Protein AF-A0A7S2HGM3-F1 (afdb_monomer)

pLDDT: mean 73.63, std 17.11, range [26.3, 92.81]

Secondary structure (DSSP, 8-state):
--SEEEEEEEE--------------PPPEEEEEEEE-TTSTT----TTS--S-HHHHHHHHHH-EETTEEHHHHHHHHHHHHHHTT---HHHHHHHHHHHHH--SPPPPPP--S-------TTGGGSS-HHHHHHHHHHHTTT---GGG----SS---SHHHHHHHHTS-GGGSEEEEEEEEEETTTEEEEEEEEEETT----HHHHHHHTTS-GGGEEEPPHHHHHHHHS--TT---SS---

Structure (mmCIF, N/CA/C/O backbone):
data_AF-A0A7S2HGM3-F1
#
_entry.id   AF-A0A7S2HGM3-F1
#
loop_
_atom_site.group_PDB
_atom_site.id
_atom_site.type_symbol
_atom_site.label_atom_id
_atom_site.label_alt_id
_atom_site.label_comp_id
_atom_site.label_asym_id
_atom_site.label_entity_id
_atom_site.label_seq_id
_atom_site.pdbx_PDB_ins_code
_atom_site.Cartn_x
_atom_site.Cartn_y
_atom_site.Cartn_z
_atom_site.occupancy
_atom_site.B_iso_or_equiv
_atom_site.auth_seq_id
_atom_site.auth_comp_id
_atom_site.auth_asym_id
_atom_site.auth_atom_id
_atom_site.pdbx_PDB_model_num
ATOM 1 N N . PRO A 1 1 ? -25.469 -6.970 -0.663 1.00 46.38 1 PRO A N 1
ATOM 2 C CA . PRO A 1 1 ? -24.859 -8.245 -1.117 1.00 46.38 1 PRO A CA 1
ATOM 3 C C . PRO A 1 1 ? -23.360 -8.066 -1.404 1.00 46.38 1 PRO A C 1
ATOM 5 O O . PRO A 1 1 ? -22.970 -7.076 -2.018 1.00 46.38 1 PRO A O 1
ATOM 8 N N . THR A 1 2 ? -22.508 -8.966 -0.912 1.00 42.66 2 THR A N 1
ATOM 9 C CA . THR A 1 2 ? -21.062 -8.907 -1.169 1.00 42.66 2 THR A CA 1
ATOM 10 C C . THR A 1 2 ? -20.779 -9.129 -2.659 1.00 42.66 2 THR A C 1
ATOM 12 O O . THR A 1 2 ? -21.276 -10.080 -3.261 1.00 42.66 2 THR A O 1
ATOM 15 N N . ARG A 1 3 ? -19.966 -8.248 -3.260 1.00 60.28 3 ARG A N 1
ATOM 16 C CA . ARG A 1 3 ? -19.524 -8.306 -4.674 1.00 60.28 3 ARG A CA 1
ATOM 17 C C . ARG A 1 3 ? -18.544 -9.463 -4.959 1.00 60.28 3 ARG A C 1
ATOM 19 O O . ARG A 1 3 ? -17.960 -9.567 -6.031 1.00 60.28 3 ARG A O 1
ATOM 26 N N . TYR A 1 4 ? -18.300 -10.301 -3.967 1.00 58.81 4 TYR A N 1
ATOM 27 C CA . TYR A 1 4 ? -17.425 -11.453 -4.046 1.00 58.81 4 TYR A CA 1
ATOM 28 C C . TYR A 1 4 ? -17.819 -12.449 -2.952 1.00 58.81 4 TYR A C 1
ATOM 30 O O . TYR A 1 4 ? -18.345 -12.070 -1.899 1.00 58.81 4 TYR A O 1
ATOM 38 N N . CYS A 1 5 ? -17.569 -13.725 -3.203 1.00 58.66 5 CYS A N 1
ATOM 39 C CA . CYS A 1 5 ? -17.512 -14.769 -2.199 1.00 58.66 5 CYS A CA 1
ATOM 40 C C . CYS A 1 5 ? -16.050 -14.931 -1.772 1.00 58.66 5 CYS A C 1
ATOM 42 O O . CYS A 1 5 ? -15.143 -14.823 -2.594 1.00 58.66 5 CYS A O 1
ATOM 44 N N . ARG A 1 6 ? -15.825 -15.163 -0.477 1.00 69.81 6 ARG A N 1
ATOM 45 C CA . ARG A 1 6 ? -14.505 -15.491 0.066 1.00 69.81 6 ARG A CA 1
ATOM 46 C C . ARG A 1 6 ? -14.532 -16.923 0.583 1.00 69.81 6 ARG A C 1
ATOM 48 O O . ARG A 1 6 ? -15.467 -17.282 1.301 1.00 69.81 6 ARG A O 1
ATOM 55 N N . ARG A 1 7 ? -13.528 -17.723 0.242 1.00 64.81 7 ARG A N 1
ATOM 56 C CA . ARG A 1 7 ? -13.348 -19.083 0.760 1.00 64.81 7 ARG A CA 1
ATOM 57 C C . ARG A 1 7 ? -11.900 -19.276 1.169 1.00 64.81 7 ARG A C 1
ATOM 59 O O . ARG A 1 7 ? -11.007 -18.858 0.446 1.00 64.81 7 ARG A O 1
ATOM 66 N N . VAL A 1 8 ? -11.683 -19.884 2.327 1.00 69.25 8 VAL A N 1
ATOM 67 C CA . VAL A 1 8 ? -10.356 -20.387 2.686 1.00 69.25 8 VAL A CA 1
ATOM 68 C C . VAL A 1 8 ? -10.215 -21.743 2.010 1.00 69.25 8 VAL A C 1
ATOM 70 O O . VAL A 1 8 ? -11.121 -22.568 2.120 1.00 69.25 8 VAL A O 1
ATOM 73 N N . VAL A 1 9 ? -9.138 -21.927 1.259 1.00 75.62 9 VAL A N 1
ATOM 74 C CA . VAL A 1 9 ? -8.818 -23.175 0.568 1.00 75.62 9 VAL A CA 1
ATOM 75 C C . VAL A 1 9 ? -7.402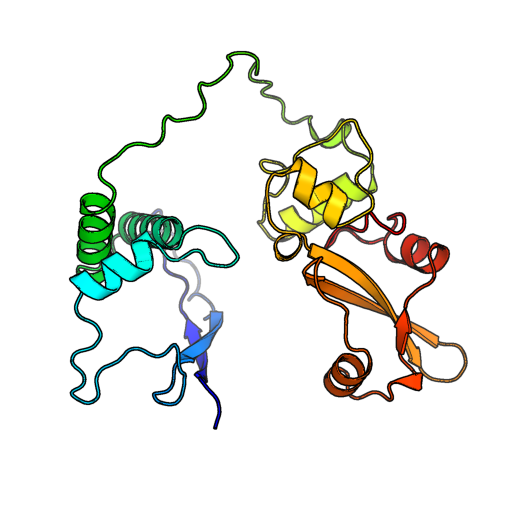 -23.585 0.932 1.00 75.62 9 VAL A C 1
ATOM 77 O O . VAL A 1 9 ? -6.515 -22.736 1.025 1.00 75.62 9 VAL A O 1
ATOM 80 N N . ASP A 1 10 ? -7.203 -24.877 1.143 1.00 77.62 10 ASP A N 1
ATOM 81 C CA . ASP A 1 10 ? -5.873 -25.446 1.296 1.00 77.62 10 ASP A CA 1
ATOM 82 C C . ASP A 1 10 ? -5.263 -25.599 -0.101 1.00 77.62 10 ASP A C 1
ATOM 84 O O . ASP A 1 10 ? -5.869 -26.192 -0.995 1.00 77.62 10 ASP A O 1
ATOM 88 N N . ILE A 1 11 ? -4.094 -24.998 -0.309 1.00 77.62 11 ILE A N 1
ATOM 89 C CA . ILE A 1 11 ? -3.347 -25.064 -1.562 1.00 77.62 11 ILE A CA 1
ATOM 90 C C . ILE A 1 11 ? -2.056 -25.822 -1.299 1.00 77.62 11 ILE A C 1
ATOM 92 O O . ILE A 1 11 ? -1.246 -25.443 -0.451 1.00 77.62 11 ILE A O 1
ATOM 96 N N . GLU A 1 12 ? -1.850 -26.890 -2.052 1.00 72.88 12 GLU A N 1
ATOM 97 C CA . GLU A 1 12 ? -0.589 -27.615 -2.046 1.00 72.88 12 GLU A CA 1
ATOM 98 C C . GLU A 1 12 ? 0.468 -26.810 -2.804 1.00 72.88 12 GLU A C 1
ATOM 100 O O . GLU A 1 12 ? 0.202 -26.209 -3.850 1.00 72.88 12 GLU A O 1
ATOM 105 N N . LYS A 1 13 ? 1.685 -26.766 -2.256 1.00 61.47 13 LYS A N 1
ATOM 106 C CA . LYS A 1 13 ? 2.805 -26.124 -2.937 1.00 61.47 13 LYS A CA 1
ATOM 107 C C . LYS A 1 13 ? 3.047 -26.879 -4.240 1.00 61.47 13 LYS A C 1
ATOM 109 O O . LYS A 1 13 ? 3.272 -28.083 -4.215 1.00 61.47 13 LYS A O 1
ATOM 114 N N . LEU A 1 14 ? 2.998 -26.166 -5.362 1.00 58.34 14 LEU A N 1
ATOM 115 C CA . LEU A 1 14 ? 3.288 -26.762 -6.658 1.00 58.34 14 LEU A CA 1
ATOM 116 C C . LEU A 1 14 ? 4.761 -27.199 -6.654 1.00 58.34 14 LEU A C 1
ATOM 118 O O . LEU A 1 14 ? 5.652 -26.347 -6.592 1.00 58.34 14 LEU A O 1
ATOM 122 N N . GLU A 1 15 ? 5.014 -28.507 -6.644 1.00 60.06 15 GLU A N 1
ATOM 123 C CA . GLU A 1 15 ? 6.371 -29.035 -6.746 1.00 60.06 15 GLU A CA 1
ATOM 124 C C . GLU A 1 15 ? 6.917 -28.671 -8.128 1.00 60.06 15 GLU A C 1
ATOM 126 O O . GLU A 1 15 ? 6.336 -28.993 -9.163 1.00 60.06 15 GLU A O 1
ATOM 131 N N . THR A 1 16 ? 7.999 -27.898 -8.151 1.00 50.12 16 THR A N 1
ATOM 132 C CA . THR A 1 16 ? 8.759 -27.655 -9.372 1.00 50.12 16 THR A CA 1
ATOM 133 C C . THR A 1 16 ? 9.717 -28.824 -9.526 1.00 50.12 16 THR A C 1
ATOM 135 O O . THR A 1 16 ? 10.718 -28.884 -8.810 1.00 50.12 16 THR A O 1
ATOM 138 N N . ASP A 1 17 ? 9.375 -29.770 -10.397 1.00 46.72 17 ASP A N 1
ATOM 139 C CA . ASP A 1 17 ? 10.155 -30.982 -10.648 1.00 46.72 17 ASP A CA 1
ATOM 140 C C . ASP A 1 17 ? 11.636 -30.648 -10.883 1.00 46.72 17 ASP A C 1
ATOM 142 O O . ASP A 1 17 ? 11.995 -29.961 -11.841 1.00 46.72 17 ASP A O 1
ATOM 146 N N . GLY A 1 18 ? 12.509 -31.120 -9.988 1.00 50.06 18 GLY A N 1
ATOM 147 C CA . GLY A 1 18 ? 13.935 -30.824 -10.098 1.00 50.06 18 GLY A CA 1
ATOM 148 C C . GLY A 1 18 ? 14.834 -31.291 -8.958 1.00 50.06 18 GLY A C 1
ATOM 149 O O . GLY A 1 18 ? 15.816 -30.616 -8.680 1.00 50.06 18 GLY A O 1
ATOM 150 N N . SER A 1 19 ? 14.520 -32.383 -8.258 1.00 41.34 19 SER A N 1
ATOM 151 C CA . SER A 1 19 ? 15.501 -33.312 -7.655 1.00 41.34 19 SER A CA 1
ATOM 152 C C . SER A 1 19 ? 14.777 -34.318 -6.765 1.00 41.34 19 SER A C 1
ATOM 154 O O . SER A 1 19 ? 14.141 -33.965 -5.778 1.00 41.34 19 SER A O 1
ATOM 156 N N . GLY A 1 20 ? 14.871 -35.596 -7.137 1.00 47.84 20 GLY A N 1
ATOM 157 C CA . GLY A 1 20 ? 14.375 -36.708 -6.339 1.00 47.84 20 GLY A CA 1
ATOM 158 C C . GLY A 1 20 ? 15.127 -36.792 -5.015 1.00 47.84 20 GLY A C 1
ATOM 159 O O . GLY A 1 20 ? 16.232 -37.322 -4.950 1.00 47.84 20 GLY A O 1
ATOM 160 N N . GLY A 1 21 ? 14.513 -36.268 -3.964 1.00 38.84 21 GLY A N 1
ATOM 161 C CA . GLY A 1 21 ? 14.919 -36.460 -2.583 1.00 38.84 21 GLY A CA 1
ATOM 162 C C . GLY A 1 21 ? 13.659 -36.594 -1.747 1.00 38.84 21 GLY A C 1
ATOM 163 O O . GLY A 1 21 ? 12.824 -35.696 -1.742 1.00 38.84 21 GLY A O 1
ATOM 164 N N . ALA A 1 22 ? 13.493 -37.734 -1.080 1.00 51.34 22 ALA A N 1
ATOM 165 C CA . ALA A 1 22 ? 12.355 -37.991 -0.210 1.00 51.34 22 ALA A CA 1
ATOM 166 C C . ALA A 1 22 ? 12.266 -36.916 0.885 1.00 51.34 22 ALA A C 1
ATOM 168 O O . ALA A 1 22 ? 13.090 -36.898 1.798 1.00 51.34 22 ALA A O 1
ATOM 169 N N . LEU A 1 23 ? 11.271 -36.031 0.814 1.00 43.62 23 LEU A N 1
ATOM 170 C CA . LEU A 1 23 ? 10.983 -35.071 1.872 1.00 43.62 23 LEU A CA 1
ATOM 171 C C . LEU A 1 23 ? 9.472 -34.943 2.080 1.00 43.62 23 LEU A C 1
ATOM 173 O O . LEU A 1 23 ? 8.742 -34.588 1.167 1.00 43.62 23 LEU A O 1
ATOM 177 N N . SER A 1 24 ? 9.056 -35.245 3.316 1.00 48.75 24 SER A N 1
ATOM 178 C CA . SER A 1 24 ? 7.974 -34.604 4.077 1.00 48.75 24 SER A CA 1
ATOM 179 C C . SER A 1 24 ? 6.805 -34.041 3.258 1.00 48.75 24 SER A C 1
ATOM 181 O O . SER A 1 24 ? 6.942 -32.969 2.674 1.00 48.75 24 SER A O 1
ATOM 183 N N . SER A 1 25 ? 5.632 -34.683 3.344 1.00 48.03 25 SER A N 1
ATOM 184 C CA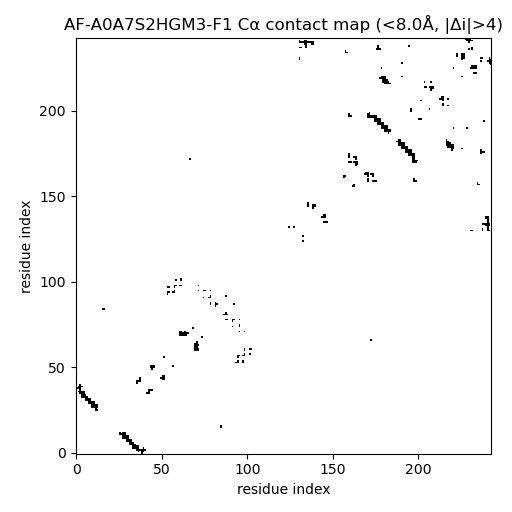 . SER A 1 25 ? 4.349 -34.167 2.833 1.00 48.03 25 SER A CA 1
ATOM 185 C C . SER A 1 25 ? 4.248 -32.642 3.014 1.00 48.03 25 SER A C 1
ATOM 187 O O . SER A 1 25 ? 4.345 -32.181 4.160 1.00 48.03 25 SER A O 1
ATOM 189 N N . PRO A 1 26 ? 4.108 -31.850 1.936 1.00 58.22 26 PRO A N 1
ATOM 190 C CA . PRO A 1 26 ? 4.140 -30.400 2.037 1.00 58.22 26 PRO A CA 1
ATOM 191 C C . PRO A 1 26 ? 2.957 -29.926 2.880 1.00 58.22 26 PRO A C 1
ATOM 193 O O . PRO A 1 26 ? 1.809 -30.268 2.605 1.00 58.22 26 PRO A O 1
ATOM 196 N N . THR A 1 27 ? 3.231 -29.142 3.924 1.00 58.84 27 THR A N 1
ATOM 197 C CA . THR A 1 27 ? 2.178 -28.507 4.720 1.00 58.84 27 THR A CA 1
ATOM 198 C C . THR A 1 27 ? 1.306 -27.660 3.784 1.00 58.84 27 THR A C 1
ATOM 200 O O . THR A 1 27 ? 1.853 -26.764 3.129 1.00 58.84 27 THR A O 1
ATOM 203 N N . PRO A 1 28 ? -0.015 -27.908 3.694 1.00 63.69 28 PRO A N 1
ATOM 204 C CA . PRO A 1 28 ? -0.892 -27.129 2.831 1.00 63.69 28 PRO A CA 1
ATOM 205 C C . PRO A 1 28 ? -0.845 -25.654 3.228 1.00 63.69 28 PRO A C 1
ATOM 207 O O . PRO A 1 28 ? -0.912 -25.307 4.411 1.00 63.69 28 PRO A O 1
ATOM 210 N N . ILE A 1 29 ? -0.719 -24.774 2.241 1.00 73.69 29 ILE A N 1
ATOM 211 C CA . ILE A 1 29 ? -0.774 -23.332 2.452 1.00 73.69 29 ILE A CA 1
ATOM 212 C C . ILE A 1 29 ? -2.240 -22.922 2.391 1.00 73.69 29 ILE A C 1
ATOM 214 O O . ILE A 1 29 ? -2.898 -23.092 1.368 1.00 73.69 29 ILE A O 1
ATOM 218 N N . GLN A 1 30 ? -2.755 -22.333 3.468 1.00 63.38 30 GLN A N 1
ATOM 219 C CA . GLN A 1 30 ? -4.091 -21.748 3.443 1.00 63.38 30 GLN A CA 1
ATOM 220 C C . GLN A 1 30 ? -4.094 -20.465 2.617 1.00 63.38 30 GLN A C 1
ATOM 222 O O . GLN A 1 30 ? -3.415 -19.491 2.946 1.00 63.38 30 GLN A O 1
ATOM 227 N N . ALA A 1 31 ? -4.904 -20.446 1.564 1.00 62.69 31 ALA A N 1
ATOM 228 C CA . ALA A 1 31 ? -5.136 -19.273 0.742 1.00 62.69 31 ALA A CA 1
ATOM 229 C C . ALA A 1 31 ? -6.575 -18.780 0.880 1.00 62.69 31 ALA A C 1
ATOM 231 O O . ALA A 1 31 ? -7.524 -19.552 1.021 1.00 62.69 31 ALA A O 1
ATOM 232 N N . LEU A 1 32 ? -6.744 -17.462 0.801 1.00 55.91 32 LEU A N 1
ATOM 233 C CA . LEU A 1 32 ? -8.056 -16.832 0.752 1.00 55.91 32 LEU A CA 1
ATOM 234 C C . LEU A 1 32 ? -8.448 -16.599 -0.711 1.00 55.91 32 LEU A C 1
ATOM 236 O O . LEU A 1 32 ? -7.973 -15.665 -1.353 1.00 55.91 32 LEU A O 1
ATOM 240 N N . LEU A 1 33 ? -9.325 -17.452 -1.232 1.00 64.25 33 LEU A N 1
ATOM 241 C CA . LEU A 1 33 ? -9.881 -17.348 -2.574 1.00 64.25 33 LEU A CA 1
ATOM 242 C C . LEU A 1 33 ? -11.026 -16.335 -2.594 1.00 64.25 33 LEU A C 1
ATOM 244 O O . LEU A 1 33 ? -12.002 -16.470 -1.851 1.00 64.25 33 LEU A O 1
ATOM 248 N N . TYR A 1 34 ? -10.932 -15.358 -3.492 1.00 59.59 34 TYR A N 1
ATOM 249 C CA . TYR A 1 34 ? -12.017 -14.437 -3.814 1.00 59.59 34 TYR A CA 1
ATOM 250 C C . TYR A 1 34 ? -12.617 -14.830 -5.162 1.00 59.59 34 TYR A C 1
ATOM 252 O O . TYR A 1 34 ? -11.934 -14.764 -6.179 1.00 59.59 34 TYR A O 1
ATOM 260 N N . SER A 1 35 ? -13.895 -15.197 -5.191 1.00 63.94 35 SER A N 1
ATOM 261 C CA . SER A 1 35 ? -14.641 -15.361 -6.441 1.00 63.94 35 SER A CA 1
ATOM 262 C C . SER A 1 35 ? -15.636 -14.220 -6.593 1.00 63.94 35 SER A C 1
ATOM 264 O O . SER A 1 35 ? -16.355 -13.882 -5.655 1.00 63.94 35 SER A O 1
ATOM 266 N N . GLY A 1 36 ? -15.671 -13.573 -7.758 1.00 62.69 36 GLY A N 1
ATOM 267 C CA . GLY A 1 36 ? -16.692 -12.565 -8.032 1.00 62.69 36 GLY A CA 1
ATOM 268 C C . GLY A 1 36 ? -18.095 -13.184 -7.997 1.00 62.69 36 GLY A C 1
ATOM 269 O O . GLY A 1 36 ? -18.270 -14.378 -8.226 1.00 62.69 36 GLY A O 1
ATOM 270 N N . THR A 1 37 ? -19.101 -12.381 -7.668 1.00 67.00 37 THR A N 1
ATOM 271 C CA . THR A 1 37 ? -20.515 -12.783 -7.719 1.00 67.00 37 THR A CA 1
ATOM 272 C C . THR A 1 37 ? -21.202 -12.088 -8.889 1.00 67.00 37 THR A C 1
ATOM 274 O O . THR A 1 37 ? -20.791 -10.992 -9.254 1.00 67.00 37 THR A O 1
ATOM 277 N N . LYS A 1 38 ? -22.299 -12.650 -9.422 1.00 65.06 38 LYS A N 1
ATOM 278 C CA . LYS A 1 38 ? -23.114 -12.012 -10.483 1.00 65.06 38 LYS A CA 1
ATOM 279 C C . LYS A 1 38 ? -23.555 -10.574 -10.169 1.00 65.06 38 LYS A C 1
ATOM 281 O O . LYS A 1 38 ? -23.819 -9.793 -11.068 1.00 65.06 38 LYS A O 1
ATOM 286 N N . SER A 1 39 ? -23.617 -10.206 -8.889 1.00 64.56 39 SER A N 1
ATOM 287 C CA . SER A 1 39 ? -23.956 -8.851 -8.437 1.00 64.56 39 SER A CA 1
ATOM 288 C C . SER A 1 39 ? -22.772 -7.872 -8.419 1.00 64.56 39 SER A C 1
ATOM 290 O O . SER A 1 39 ? -22.931 -6.712 -8.030 1.00 64.56 39 SER A O 1
ATOM 292 N N . ASN A 1 40 ? -21.573 -8.316 -8.798 1.00 59.91 40 ASN A N 1
ATOM 293 C CA . ASN A 1 40 ? -20.409 -7.460 -8.963 1.00 59.91 40 ASN A CA 1
ATOM 294 C C . ASN A 1 40 ? -20.431 -6.827 -10.362 1.00 59.91 40 ASN A C 1
ATOM 296 O O . A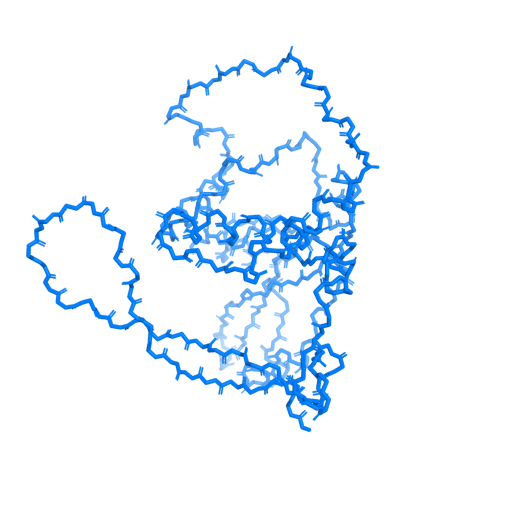SN A 1 40 ? -20.432 -7.564 -11.341 1.00 59.91 40 ASN A O 1
ATOM 300 N N . PRO A 1 41 ? -20.378 -5.488 -10.483 1.00 60.38 41 PRO A N 1
ATOM 301 C CA . PRO A 1 41 ? -20.359 -4.817 -11.787 1.00 60.38 41 PRO A CA 1
ATOM 302 C C . PRO A 1 41 ? -19.135 -5.173 -12.652 1.00 60.38 41 PRO A C 1
ATOM 304 O O . PRO A 1 41 ? -19.145 -4.926 -13.852 1.00 60.38 41 PRO A O 1
ATOM 307 N N . ASN A 1 42 ? -18.098 -5.766 -12.051 1.00 58.69 42 ASN A N 1
ATOM 308 C CA . ASN A 1 42 ? -16.898 -6.250 -12.732 1.00 58.69 42 ASN A CA 1
ATOM 309 C C . ASN A 1 42 ? -16.893 -7.784 -12.910 1.00 58.69 42 ASN A C 1
ATOM 311 O O . ASN A 1 42 ? -15.858 -8.355 -13.242 1.00 58.69 42 ASN A O 1
ATOM 315 N N . PHE A 1 43 ? -17.993 -8.478 -12.593 1.00 63.41 43 PHE A N 1
ATOM 316 C CA . PHE A 1 43 ? -18.138 -9.913 -12.836 1.00 63.41 43 PHE A CA 1
ATOM 317 C C . PHE A 1 43 ? -18.805 -10.119 -14.187 1.00 63.41 43 PHE A C 1
ATOM 319 O O . PHE A 1 43 ? -19.954 -9.732 -14.385 1.00 63.41 43 PHE A O 1
ATOM 326 N N . TRP A 1 44 ? -18.068 -10.722 -15.112 1.00 62.88 44 TRP A N 1
ATOM 327 C CA . TRP A 1 44 ? -18.430 -10.752 -16.526 1.00 62.88 44 TRP A CA 1
ATOM 328 C C . TRP A 1 44 ? -18.712 -12.170 -17.026 1.00 62.88 44 TRP A C 1
ATOM 330 O O . TRP A 1 44 ? -18.221 -12.589 -18.063 1.00 62.88 44 TRP A O 1
ATOM 340 N N . TRP A 1 45 ? -19.493 -12.941 -16.270 1.00 62.22 45 TRP A N 1
ATOM 341 C CA . TRP A 1 45 ? -19.978 -14.243 -16.729 1.00 62.22 45 TRP A CA 1
ATOM 342 C C . TRP A 1 45 ? -21.418 -14.103 -17.227 1.00 62.22 45 TRP A C 1
ATOM 344 O O . TRP A 1 45 ? -22.266 -13.624 -16.470 1.00 62.22 45 TRP A O 1
ATOM 354 N N . GLY A 1 46 ? -21.681 -14.506 -18.475 1.00 57.56 46 GLY A N 1
ATOM 355 C CA . GLY A 1 46 ? -23.022 -14.509 -19.070 1.00 57.56 46 GLY A CA 1
ATOM 356 C C . GLY A 1 46 ? -24.019 -15.342 -18.261 1.00 57.56 46 GLY A C 1
ATOM 357 O O . GLY A 1 46 ? -23.642 -16.278 -17.545 1.00 57.56 46 GLY A O 1
ATOM 358 N N . ASP A 1 47 ? -25.306 -14.995 -18.338 1.00 53.88 47 ASP A N 1
ATOM 359 C CA . ASP A 1 47 ? -26.354 -15.703 -17.594 1.00 53.88 47 ASP A CA 1
ATOM 360 C C . ASP A 1 47 ? -26.567 -17.149 -18.059 1.00 53.88 47 ASP A C 1
ATOM 362 O O . ASP A 1 47 ? -26.987 -17.983 -17.255 1.00 53.88 47 ASP A O 1
ATOM 366 N N . ASP A 1 48 ? -26.191 -17.443 -19.301 1.00 60.66 48 ASP A N 1
ATOM 367 C CA . ASP A 1 48 ? -26.141 -18.763 -19.935 1.00 60.66 48 ASP A CA 1
ATOM 368 C C . ASP A 1 48 ? -24.902 -19.593 -19.548 1.00 60.66 48 ASP A C 1
ATOM 370 O O . ASP A 1 48 ? -24.788 -20.758 -19.923 1.00 60.66 48 ASP A O 1
ATOM 374 N N . GLY A 1 49 ? -23.976 -19.017 -18.778 1.00 54.62 49 GLY A N 1
ATOM 375 C CA . GLY A 1 49 ? -22.757 -19.696 -18.362 1.00 54.62 49 GLY A CA 1
ATOM 376 C C . GLY A 1 49 ? -21.648 -19.712 -19.415 1.00 54.62 49 GLY A C 1
ATOM 377 O O . GLY A 1 49 ? -20.612 -20.314 -19.133 1.00 54.62 49 GLY A O 1
ATOM 378 N N . SER A 1 50 ? -21.800 -19.037 -20.561 1.00 58.81 50 SER A N 1
ATOM 379 C CA . SER A 1 50 ? -20.806 -19.062 -21.647 1.00 58.81 50 SER A CA 1
ATOM 380 C C . SER A 1 50 ? -19.506 -18.314 -21.324 1.00 58.81 50 SER A C 1
ATOM 382 O O . SER A 1 50 ? -18.520 -18.466 -22.039 1.00 58.81 50 SER A O 1
ATOM 384 N N . GLY A 1 51 ? -19.492 -17.507 -20.255 1.00 59.44 51 GLY A N 1
ATOM 385 C CA . GLY A 1 51 ? -18.393 -16.581 -19.970 1.00 59.44 51 GLY A CA 1
ATOM 386 C C . GLY A 1 51 ? -18.320 -15.437 -20.991 1.00 59.44 51 GLY A C 1
ATOM 387 O O . GLY A 1 51 ? -19.179 -15.316 -21.865 1.00 59.44 51 GLY A O 1
ATOM 388 N N . LEU A 1 52 ? -17.316 -14.568 -20.855 1.00 64.69 52 LEU A N 1
ATOM 389 C CA . LEU A 1 52 ? -16.967 -13.605 -21.904 1.00 64.69 52 LEU A CA 1
ATOM 390 C C . LEU A 1 52 ? -16.382 -14.347 -23.106 1.00 64.69 52 LEU A C 1
ATOM 392 O O . LEU A 1 52 ? -15.546 -15.236 -22.937 1.00 64.69 52 LEU A O 1
ATOM 396 N N . ASP A 1 53 ? -16.761 -13.912 -24.304 1.00 76.19 53 ASP A N 1
ATOM 397 C CA . ASP A 1 53 ? -16.049 -14.283 -25.521 1.00 76.19 53 ASP A CA 1
ATOM 398 C C . ASP A 1 53 ? -14.566 -13.885 -25.409 1.00 76.19 53 ASP A C 1
ATOM 400 O O . ASP A 1 53 ? -14.226 -12.805 -24.913 1.00 76.19 53 ASP A O 1
ATOM 404 N N . LEU A 1 54 ? -13.678 -14.774 -25.857 1.00 78.56 54 LEU A N 1
ATOM 405 C CA . LEU A 1 54 ? -12.229 -14.620 -25.736 1.00 78.56 54 LEU A CA 1
ATOM 406 C C . LEU A 1 54 ? -11.717 -13.384 -26.482 1.00 78.56 54 LEU A C 1
ATOM 408 O O . LEU A 1 54 ? -10.773 -12.747 -26.014 1.00 78.56 54 LEU A O 1
ATOM 412 N N . GLU A 1 55 ? -12.347 -13.015 -27.600 1.00 78.44 55 GLU A N 1
ATOM 413 C CA . GLU A 1 55 ? -11.983 -11.808 -28.347 1.00 78.44 55 GLU A CA 1
ATOM 414 C C . GLU A 1 55 ? -12.355 -10.518 -27.609 1.00 78.44 55 GLU A C 1
ATOM 416 O O . GLU A 1 55 ? -11.635 -9.521 -27.676 1.00 78.44 55 GLU A O 1
ATOM 421 N N . GLU A 1 56 ? -13.479 -10.518 -26.893 1.00 74.44 56 GLU A N 1
ATOM 422 C CA . GLU A 1 56 ? -13.882 -9.377 -26.074 1.00 74.44 56 GLU A CA 1
ATOM 423 C C . GLU A 1 56 ? -13.020 -9.280 -24.812 1.00 74.44 56 GLU A C 1
ATOM 425 O O . GLU A 1 56 ? -12.532 -8.203 -24.461 1.00 74.44 56 GLU A O 1
ATOM 430 N N . ALA A 1 57 ? -12.746 -10.419 -24.171 1.00 79.12 57 ALA A N 1
ATOM 431 C CA . ALA A 1 57 ? -11.833 -10.487 -23.039 1.00 79.12 57 ALA A CA 1
ATOM 432 C C . ALA A 1 57 ? -10.429 -9.980 -23.412 1.00 79.12 57 ALA A C 1
ATOM 434 O O . ALA A 1 57 ? -9.828 -9.225 -22.642 1.00 79.12 57 ALA A O 1
ATOM 435 N N . SER A 1 58 ? -9.916 -10.328 -24.597 1.00 82.75 58 SER A N 1
ATOM 436 C CA . SER A 1 58 ? -8.608 -9.849 -25.047 1.00 82.75 58 SER A CA 1
ATOM 437 C C . SER A 1 58 ? -8.598 -8.344 -25.330 1.00 82.75 58 SER A C 1
ATOM 439 O O . SER A 1 58 ? -7.663 -7.675 -24.891 1.00 82.75 58 SER A O 1
ATOM 441 N N . ARG A 1 59 ? -9.651 -7.774 -25.941 1.00 80.88 59 ARG A N 1
ATOM 442 C CA . ARG A 1 59 ? -9.779 -6.311 -26.144 1.00 80.88 59 ARG A CA 1
ATOM 443 C C . ARG A 1 59 ? -9.721 -5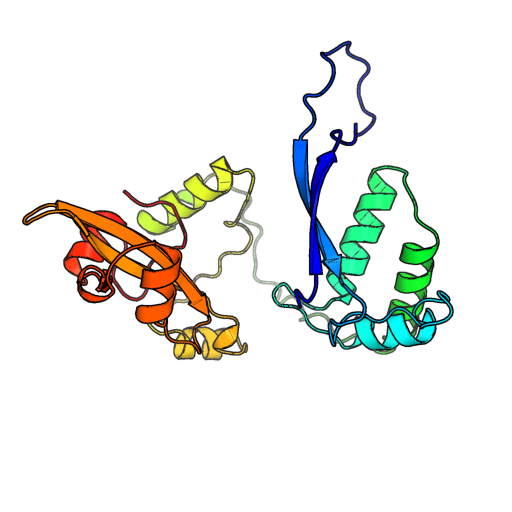.538 -24.829 1.00 80.88 59 ARG A C 1
ATOM 445 O O . ARG A 1 59 ? -9.027 -4.522 -24.712 1.00 80.88 59 ARG A O 1
ATOM 452 N N . ILE A 1 60 ? -10.422 -6.041 -23.816 1.00 77.88 60 ILE A N 1
ATOM 453 C CA . ILE A 1 60 ? -10.429 -5.442 -22.481 1.00 77.88 60 ILE A CA 1
ATOM 454 C C . ILE A 1 60 ? -9.041 -5.558 -21.844 1.00 77.88 60 ILE A C 1
ATOM 456 O O . ILE A 1 60 ? -8.512 -4.569 -21.346 1.00 77.88 60 ILE A O 1
ATOM 460 N N . ILE A 1 61 ? -8.415 -6.737 -21.872 1.00 82.75 61 ILE A N 1
ATOM 461 C CA . ILE A 1 61 ? -7.095 -6.951 -21.257 1.00 82.75 61 ILE A CA 1
ATOM 462 C C . ILE A 1 61 ? -6.005 -6.117 -21.937 1.00 82.75 61 ILE A C 1
ATOM 464 O O . ILE A 1 61 ? -5.141 -5.584 -21.239 1.00 82.75 61 ILE A O 1
ATOM 468 N N . ALA A 1 62 ? -6.062 -5.968 -23.263 1.00 81.31 62 ALA A N 1
ATOM 469 C CA . ALA A 1 62 ? -5.115 -5.174 -24.042 1.00 81.31 62 ALA A CA 1
ATOM 470 C C . ALA A 1 62 ? -5.086 -3.698 -23.614 1.00 81.31 62 ALA A C 1
ATOM 472 O O . ALA A 1 62 ? -4.035 -3.058 -23.649 1.00 81.31 62 ALA A O 1
ATOM 473 N N . THR A 1 63 ? -6.230 -3.163 -23.183 1.00 77.00 63 THR A N 1
ATOM 474 C CA . THR A 1 63 ? -6.403 -1.740 -22.855 1.00 77.00 63 THR A CA 1
ATOM 475 C C . THR A 1 63 ? -6.473 -1.464 -21.350 1.00 77.00 63 THR A C 1
ATOM 477 O O . THR A 1 63 ? -6.206 -0.345 -20.908 1.00 77.00 63 THR A O 1
ATOM 480 N N . ALA A 1 64 ? -6.794 -2.472 -20.536 1.00 74.38 64 ALA A N 1
ATOM 481 C CA . ALA A 1 64 ? -6.940 -2.330 -19.096 1.00 74.38 64 ALA A CA 1
ATOM 482 C C . ALA A 1 64 ? -5.587 -2.224 -18.377 1.00 74.38 64 ALA A C 1
ATOM 484 O O . ALA A 1 64 ? -4.671 -3.032 -18.559 1.00 74.38 64 ALA A O 1
ATOM 485 N N . LYS A 1 65 ? -5.495 -1.251 -17.466 1.00 72.06 65 LYS A N 1
ATOM 486 C CA . LYS A 1 65 ? -4.351 -1.060 -16.574 1.00 72.06 65 LYS A CA 1
ATOM 487 C C . LYS A 1 65 ? -4.794 -1.218 -15.125 1.00 72.06 65 LYS A C 1
ATOM 489 O O . LYS A 1 65 ? -5.580 -0.422 -14.613 1.00 72.06 65 LYS A O 1
ATOM 494 N N . GLY A 1 66 ? -4.295 -2.265 -14.483 1.00 57.25 66 GLY A N 1
ATOM 495 C CA . GLY A 1 66 ? -4.482 -2.520 -13.066 1.00 57.25 66 GLY A CA 1
ATOM 496 C C . GLY A 1 66 ? -3.485 -1.748 -12.190 1.00 57.25 66 GLY A C 1
ATOM 497 O O . GLY A 1 66 ? -2.552 -1.109 -12.685 1.00 57.25 66 GLY A O 1
ATOM 498 N N . PRO A 1 67 ? -3.647 -1.825 -10.859 1.00 43.44 67 PRO A N 1
ATOM 499 C CA . PRO A 1 67 ? -2.800 -1.115 -9.902 1.00 43.44 67 PRO A CA 1
ATOM 500 C C . PRO A 1 67 ? -1.322 -1.536 -9.929 1.00 43.44 67 PRO A C 1
ATOM 502 O O . PRO A 1 67 ? -0.488 -0.741 -9.507 1.00 43.44 67 PRO A O 1
ATOM 505 N N . SER A 1 68 ? -0.969 -2.733 -10.424 1.00 52.88 68 SER A N 1
ATOM 506 C CA . SER A 1 68 ? 0.443 -3.137 -10.591 1.00 52.88 68 SER A CA 1
ATOM 507 C C . SER A 1 68 ? 0.921 -3.209 -12.045 1.00 52.88 68 SER A C 1
ATOM 509 O O . SER A 1 68 ? 1.988 -3.759 -12.290 1.00 52.88 68 SER A O 1
ATOM 511 N N . GLY A 1 69 ? 0.193 -2.603 -12.990 1.00 67.75 69 GLY A N 1
ATOM 512 C CA . GLY A 1 69 ? 0.641 -2.463 -14.378 1.00 67.75 69 GLY A CA 1
ATOM 513 C C . GLY A 1 69 ? -0.432 -2.798 -15.415 1.00 67.75 69 GLY A C 1
ATOM 514 O O . GLY A 1 69 ? -1.590 -3.033 -15.063 1.00 67.75 69 GLY A O 1
ATOM 515 N N . PRO A 1 70 ? -0.073 -2.785 -16.710 1.00 79.94 70 PRO A N 1
ATOM 516 C CA . PRO A 1 70 ? -0.952 -3.247 -17.780 1.00 79.94 70 PRO A CA 1
ATOM 517 C C . PRO A 1 70 ? -1.384 -4.693 -17.529 1.00 79.94 70 PRO A C 1
ATOM 519 O O . PRO A 1 70 ? -0.550 -5.547 -17.227 1.00 79.94 70 PRO A O 1
ATOM 522 N N . ASN A 1 71 ? -2.671 -5.001 -17.693 1.00 80.44 71 ASN A N 1
ATOM 523 C CA . ASN A 1 71 ? -3.173 -6.360 -17.466 1.00 80.44 71 ASN A CA 1
ATOM 524 C C . ASN A 1 71 ? -2.536 -7.385 -18.423 1.00 80.44 71 ASN A C 1
ATOM 526 O O . ASN A 1 71 ? -2.389 -8.552 -18.065 1.00 80.44 71 ASN A O 1
ATOM 530 N N . VAL A 1 72 ? -2.071 -6.934 -19.593 1.00 86.31 72 VAL A N 1
ATOM 531 C CA . VAL A 1 72 ? -1.273 -7.727 -20.541 1.00 86.31 72 VAL A CA 1
ATOM 532 C C . VAL A 1 72 ? -0.013 -8.314 -19.897 1.00 86.31 72 VAL A C 1
ATOM 534 O O . VAL A 1 72 ? 0.350 -9.457 -20.162 1.00 86.31 72 VAL A O 1
ATOM 537 N N . GLU A 1 73 ? 0.658 -7.561 -19.025 1.00 81.94 73 GLU A N 1
ATOM 538 C CA . GLU A 1 73 ? 1.892 -8.016 -18.380 1.00 81.94 73 GLU A CA 1
ATOM 539 C C . GLU A 1 73 ? 1.616 -9.133 -17.369 1.00 81.94 73 GLU A C 1
ATOM 541 O O . GLU A 1 73 ? 2.342 -10.124 -17.318 1.00 81.94 73 GLU A O 1
ATOM 546 N N . TYR A 1 74 ? 0.511 -9.037 -16.628 1.00 80.81 74 TYR A N 1
ATOM 547 C CA . TYR A 1 74 ? 0.052 -10.129 -15.771 1.00 80.81 74 TYR A CA 1
ATOM 548 C C . TYR A 1 74 ? -0.278 -11.383 -16.568 1.00 80.81 74 TYR A C 1
ATOM 550 O O . TYR A 1 74 ? 0.088 -12.477 -16.142 1.00 80.81 74 TYR A O 1
ATOM 558 N N . LEU A 1 75 ? -0.937 -11.230 -17.719 1.00 87.12 75 LEU A N 1
ATOM 559 C CA . LEU A 1 75 ? -1.272 -12.356 -18.583 1.00 87.12 75 LEU A CA 1
ATOM 560 C C . LEU A 1 75 ? -0.003 -13.051 -19.106 1.00 87.12 75 LEU A C 1
ATOM 562 O O . LEU A 1 75 ? 0.089 -14.276 -19.028 1.00 87.12 75 LEU A O 1
ATOM 566 N N . ARG A 1 76 ? 1.020 -12.286 -19.523 1.00 89.69 76 ARG A N 1
ATOM 567 C CA . ARG A 1 76 ? 2.343 -12.834 -19.882 1.00 89.69 76 ARG A CA 1
ATOM 568 C C . ARG A 1 76 ? 3.015 -13.544 -18.714 1.00 89.69 76 ARG A C 1
ATOM 570 O O . ARG A 1 76 ? 3.530 -14.647 -18.886 1.00 89.69 76 ARG A O 1
ATOM 577 N N . ASN A 1 77 ? 3.009 -12.935 -17.530 1.00 85.50 77 ASN A N 1
ATOM 578 C CA . ASN A 1 77 ? 3.643 -13.502 -16.340 1.00 85.50 77 ASN A CA 1
ATOM 579 C C . ASN A 1 77 ? 2.966 -14.805 -15.903 1.00 85.50 77 ASN A C 1
ATOM 581 O O . ASN A 1 77 ? 3.658 -15.770 -15.574 1.00 85.50 77 ASN A O 1
ATOM 585 N N . LEU A 1 78 ? 1.632 -14.855 -15.953 1.00 85.88 78 LEU A N 1
ATOM 586 C CA . LEU A 1 78 ? 0.848 -16.053 -15.677 1.00 85.88 78 LEU A CA 1
ATOM 587 C C . LEU A 1 78 ? 1.138 -17.148 -16.706 1.00 85.88 78 LEU A C 1
ATOM 589 O O . LEU A 1 78 ? 1.484 -18.260 -16.317 1.00 85.88 78 LEU A O 1
ATOM 593 N N . HIS A 1 79 ? 1.076 -16.833 -18.002 1.00 90.00 79 HIS A N 1
ATOM 594 C CA . HIS A 1 79 ? 1.403 -17.785 -19.065 1.00 90.00 79 HIS A CA 1
ATOM 595 C C . HIS A 1 79 ? 2.836 -18.327 -18.926 1.00 90.00 79 HIS A C 1
ATOM 597 O O . HIS A 1 79 ? 3.064 -19.536 -18.978 1.00 90.00 79 HIS A O 1
ATOM 603 N N . GLY A 1 80 ? 3.808 -17.446 -18.671 1.00 86.00 80 GLY A N 1
ATOM 604 C CA . GLY A 1 80 ? 5.203 -17.819 -18.448 1.00 86.00 80 GLY A CA 1
ATOM 605 C C . GLY A 1 80 ? 5.395 -18.693 -17.209 1.00 86.00 80 GLY A C 1
ATOM 606 O O . GLY A 1 80 ? 6.172 -19.646 -17.251 1.00 86.00 80 GLY A O 1
ATOM 607 N N . PHE A 1 81 ? 4.677 -18.410 -16.119 1.00 82.69 81 PHE A N 1
ATOM 608 C CA . PHE A 1 81 ? 4.665 -19.260 -14.929 1.00 82.69 81 PHE A CA 1
ATOM 609 C C . PHE A 1 81 ? 4.101 -20.650 -15.239 1.00 82.69 81 PHE A C 1
ATOM 611 O O . PHE A 1 81 ? 4.791 -21.635 -14.987 1.00 82.69 81 PHE A O 1
ATOM 618 N N . LEU A 1 82 ? 2.913 -20.729 -15.848 1.00 81.94 82 LEU A N 1
ATOM 619 C CA . LEU A 1 82 ? 2.257 -21.987 -16.223 1.00 81.94 82 LEU A CA 1
ATOM 620 C C . LEU A 1 82 ? 3.132 -22.845 -17.145 1.00 81.94 82 LEU A C 1
ATOM 622 O O . LEU A 1 82 ? 3.228 -24.058 -16.960 1.00 81.94 82 LEU A O 1
ATOM 626 N N . LYS A 1 83 ? 3.844 -22.211 -18.084 1.00 84.25 83 LYS A N 1
ATOM 627 C CA . LYS A 1 83 ? 4.824 -22.881 -18.944 1.00 84.25 83 LYS A CA 1
ATOM 628 C C . LYS A 1 83 ? 6.006 -23.444 -18.151 1.00 84.25 83 LYS A C 1
ATOM 630 O O . LYS A 1 83 ? 6.379 -24.591 -18.375 1.00 84.25 83 LYS A O 1
ATOM 635 N N . ARG A 1 84 ? 6.589 -22.672 -17.222 1.00 81.88 84 ARG A N 1
ATOM 636 C CA . ARG A 1 84 ? 7.727 -23.129 -16.393 1.00 81.88 84 ARG A CA 1
ATOM 637 C C . ARG A 1 84 ? 7.380 -24.331 -15.522 1.00 81.88 84 ARG A C 1
ATOM 639 O O . ARG A 1 84 ? 8.242 -25.167 -15.296 1.00 81.88 84 ARG A O 1
ATOM 646 N N . VAL A 1 85 ? 6.138 -24.415 -15.054 1.00 79.69 85 VAL A N 1
ATOM 647 C CA . VAL A 1 85 ? 5.661 -25.527 -14.218 1.00 79.69 85 VAL A CA 1
ATOM 648 C C . VAL A 1 85 ? 4.981 -26.642 -15.022 1.00 79.69 85 VAL A C 1
ATOM 650 O O . VAL A 1 85 ? 4.343 -27.512 -14.440 1.00 79.69 85 VAL A O 1
ATOM 653 N N . ASN A 1 86 ? 5.081 -26.610 -16.356 1.00 81.69 86 ASN A N 1
ATOM 654 C CA . ASN A 1 86 ? 4.490 -27.591 -17.270 1.00 81.69 86 ASN A CA 1
ATOM 655 C C . ASN A 1 86 ? 2.971 -27.818 -17.071 1.00 81.69 86 ASN A C 1
ATOM 657 O O . ASN A 1 86 ? 2.455 -28.927 -17.212 1.00 81.69 86 ASN A O 1
ATOM 661 N N . ARG A 1 87 ? 2.236 -26.752 -16.736 1.00 80.31 87 ARG A N 1
ATOM 662 C CA . ARG A 1 87 ? 0.770 -26.733 -16.576 1.00 80.31 87 ARG A CA 1
ATOM 663 C C . ARG A 1 87 ? 0.149 -25.732 -17.543 1.00 80.31 87 ARG A C 1
ATOM 665 O O . ARG A 1 87 ? -0.530 -24.799 -17.126 1.00 80.31 87 ARG A O 1
ATOM 672 N N . LEU A 1 88 ? 0.443 -25.889 -18.833 1.00 78.75 88 LEU A N 1
ATOM 673 C CA . LEU A 1 88 ? -0.119 -25.026 -19.871 1.00 78.75 88 LEU A CA 1
ATOM 674 C C . LEU A 1 88 ? -1.650 -25.057 -19.824 1.00 78.75 88 LEU A C 1
ATOM 676 O O . LEU A 1 88 ? -2.257 -26.119 -19.690 1.00 78.75 88 LEU A O 1
ATOM 680 N N . ASP A 1 89 ? -2.250 -23.880 -19.953 1.00 83.75 89 ASP A N 1
ATOM 681 C CA . ASP A 1 89 ? -3.693 -23.694 -19.982 1.00 83.75 89 ASP A CA 1
ATOM 682 C C . ASP A 1 89 ? -4.074 -23.091 -21.335 1.00 83.75 89 ASP A C 1
ATOM 684 O O . ASP A 1 89 ? -3.648 -21.986 -21.681 1.00 83.75 89 ASP A O 1
ATOM 688 N N . ASN A 1 90 ? -4.867 -23.833 -22.113 1.00 81.81 90 ASN A N 1
ATOM 689 C CA . ASN A 1 90 ? -5.238 -23.430 -23.469 1.00 81.81 90 ASN A CA 1
ATOM 690 C C . ASN A 1 90 ? -5.987 -22.092 -23.492 1.00 81.81 90 ASN A C 1
ATOM 692 O O . ASN A 1 90 ? -5.852 -21.339 -24.455 1.00 81.81 90 ASN A O 1
ATOM 696 N N . HIS A 1 91 ? -6.765 -21.780 -22.453 1.00 82.06 91 HIS A N 1
ATOM 697 C CA . HIS A 1 91 ? -7.522 -20.537 -22.377 1.00 82.06 91 HIS A CA 1
ATOM 698 C C . HIS A 1 91 ? -6.578 -19.348 -22.165 1.00 82.06 91 HIS A C 1
ATOM 700 O O . HIS A 1 91 ? -6.650 -18.376 -22.912 1.00 82.06 91 HIS A O 1
ATOM 706 N N . VAL A 1 92 ? -5.633 -19.453 -21.226 1.00 85.44 92 VAL A N 1
ATOM 707 C CA . VAL A 1 92 ? -4.603 -18.428 -20.979 1.00 85.44 92 VAL A CA 1
ATOM 708 C C . VAL A 1 92 ? -3.710 -18.223 -22.205 1.00 85.44 92 VAL A C 1
ATOM 710 O O . VAL A 1 92 ? -3.438 -17.079 -22.566 1.00 85.44 92 VAL A O 1
ATOM 713 N N . THR A 1 93 ? -3.281 -19.303 -22.866 1.00 87.69 93 THR A N 1
ATOM 714 C CA . THR A 1 93 ? -2.472 -19.223 -24.094 1.00 87.69 93 THR A CA 1
ATOM 715 C C . THR A 1 93 ? -3.241 -18.545 -25.228 1.00 87.69 93 THR A C 1
ATOM 717 O O . THR A 1 93 ? -2.747 -17.578 -25.801 1.00 87.69 93 THR A O 1
ATOM 720 N N . THR A 1 94 ? -4.479 -18.971 -25.501 1.00 86.88 94 THR A N 1
ATOM 721 C CA . THR A 1 94 ? -5.313 -18.369 -26.560 1.00 86.88 94 THR A CA 1
ATOM 722 C C . THR A 1 94 ? -5.573 -16.888 -26.291 1.00 86.88 94 THR A C 1
ATOM 724 O O . THR A 1 94 ? -5.502 -16.061 -27.198 1.00 86.88 94 THR A O 1
ATOM 727 N N . LEU A 1 95 ? -5.846 -16.532 -25.035 1.00 87.75 95 LEU A N 1
ATOM 728 C CA . LEU A 1 95 ? -6.096 -15.153 -24.634 1.00 87.75 95 LEU A CA 1
ATOM 729 C C . LEU A 1 95 ? -4.848 -14.278 -24.809 1.00 87.75 95 LEU A C 1
ATOM 731 O O . LEU A 1 95 ? -4.966 -13.146 -25.273 1.00 87.75 95 LEU A O 1
ATOM 735 N N . LEU A 1 96 ? -3.658 -14.797 -24.485 1.00 89.56 96 LEU A N 1
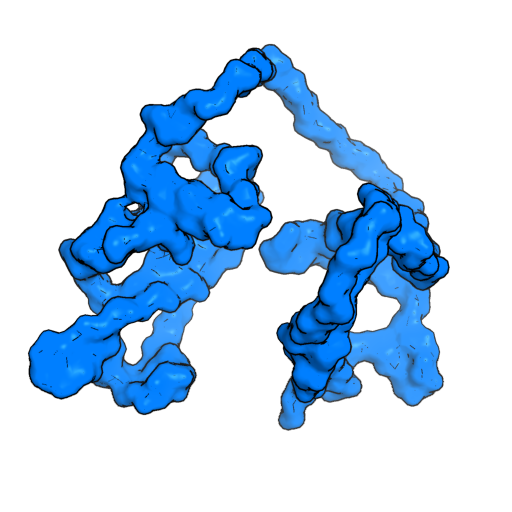ATOM 736 C CA . LEU A 1 96 ? -2.400 -14.082 -24.695 1.00 89.56 96 LEU A CA 1
ATOM 737 C C . LEU A 1 96 ? -2.133 -13.850 -26.186 1.00 89.56 96 LEU A C 1
ATOM 739 O O . LEU A 1 96 ? -1.870 -12.714 -26.574 1.00 89.56 96 LEU A O 1
ATOM 743 N N . ASP A 1 97 ? -2.287 -14.881 -27.017 1.00 89.75 97 ASP A N 1
ATOM 744 C CA . ASP A 1 97 ? -2.116 -14.769 -28.470 1.00 89.75 97 ASP A CA 1
ATOM 745 C C . ASP A 1 97 ? -3.058 -13.715 -29.070 1.00 89.75 97 ASP A C 1
ATOM 747 O O . ASP A 1 97 ? -2.665 -12.938 -29.941 1.00 89.75 97 ASP A O 1
ATOM 751 N N . LEU A 1 98 ? -4.313 -13.671 -28.609 1.00 88.62 98 LEU A N 1
ATOM 752 C CA . LEU A 1 98 ? -5.294 -12.684 -29.058 1.00 88.62 98 LEU A CA 1
ATOM 753 C C . LEU A 1 98 ? -4.920 -11.261 -28.630 1.00 88.62 98 LEU A C 1
ATOM 755 O O . LEU A 1 98 ? -5.062 -10.337 -29.428 1.00 88.62 98 LEU A O 1
ATOM 759 N N . VAL A 1 99 ? -4.432 -11.072 -27.402 1.00 87.62 99 VAL A N 1
ATOM 760 C CA . VAL A 1 99 ? -3.970 -9.763 -26.914 1.00 87.62 99 VAL A CA 1
ATOM 761 C C . VAL A 1 99 ? -2.749 -9.286 -27.707 1.00 87.62 99 VAL A C 1
ATOM 763 O O . VAL A 1 99 ? -2.709 -8.131 -28.129 1.00 87.62 99 VAL A O 1
ATOM 766 N N . GLU A 1 100 ? -1.780 -10.167 -27.967 1.00 85.56 100 GLU A N 1
ATOM 767 C CA . GLU A 1 100 ? -0.557 -9.824 -28.705 1.00 85.56 100 GLU A CA 1
ATOM 768 C C . GLU A 1 100 ? -0.835 -9.499 -30.180 1.00 85.56 100 GLU A C 1
ATOM 770 O O . GLU A 1 100 ? -0.257 -8.553 -30.719 1.00 85.56 100 GLU A O 1
ATOM 775 N N . LYS A 1 101 ? -1.789 -10.200 -30.809 1.00 82.31 101 LYS A N 1
ATOM 776 C CA . LYS A 1 101 ? -2.268 -9.905 -32.172 1.00 82.31 101 LYS A CA 1
ATOM 777 C C . LYS A 1 101 ? -2.997 -8.563 -32.288 1.00 82.31 101 LYS A C 1
ATOM 779 O O . LYS A 1 101 ? -3.048 -8.008 -33.381 1.00 82.31 101 LYS A O 1
ATOM 784 N N . GLN A 1 102 ? -3.570 -8.046 -31.200 1.00 69.31 102 GLN A N 1
ATOM 785 C CA . GLN A 1 102 ? -4.265 -6.751 -31.182 1.00 69.31 102 GLN A CA 1
ATOM 786 C C . GLN A 1 102 ? -3.308 -5.570 -30.980 1.00 69.31 102 GLN A C 1
ATOM 788 O O . GLN A 1 102 ? -3.573 -4.467 -31.455 1.00 69.31 102 GLN A O 1
ATOM 793 N N . THR A 1 103 ? -2.164 -5.787 -30.330 1.00 57.12 103 THR A N 1
ATOM 794 C CA . THR A 1 103 ? -1.102 -4.784 -30.174 1.00 57.12 103 THR A CA 1
ATOM 795 C C . THR A 1 103 ? -0.209 -4.690 -31.419 1.00 57.12 103 THR A C 1
ATOM 797 O O . THR A 1 103 ? 0.985 -4.970 -31.364 1.00 57.12 103 THR A O 1
ATOM 800 N N . VAL A 1 104 ? -0.763 -4.272 -32.563 1.00 45.12 104 VAL A N 1
ATOM 801 C CA . VAL A 1 104 ? 0.034 -3.942 -33.763 1.00 45.12 104 VAL A CA 1
ATOM 802 C C . VAL A 1 104 ? 0.448 -2.469 -33.730 1.00 45.12 104 VAL A C 1
ATOM 804 O O . VAL A 1 104 ? -0.169 -1.616 -34.357 1.00 45.12 104 VAL A O 1
ATOM 807 N N . ALA A 1 105 ? 1.492 -2.186 -32.955 1.00 38.31 105 ALA A N 1
ATOM 808 C CA . ALA A 1 105 ? 2.554 -1.216 -33.239 1.00 38.31 105 ALA A CA 1
ATOM 809 C C . ALA A 1 105 ? 3.553 -1.299 -32.072 1.00 38.31 105 ALA A C 1
ATOM 811 O O . ALA A 1 105 ? 3.168 -1.015 -30.934 1.00 38.31 105 ALA A O 1
ATOM 812 N N . PRO A 1 106 ? 4.821 -1.682 -32.301 1.00 36.12 106 PRO A N 1
ATOM 813 C CA . PRO A 1 106 ? 5.827 -1.594 -31.258 1.00 36.12 106 PRO A CA 1
ATOM 814 C C . PRO A 1 106 ? 5.981 -0.117 -30.890 1.00 36.12 106 PRO A C 1
ATOM 816 O O . PRO A 1 106 ? 6.380 0.696 -31.725 1.00 36.12 106 PRO A O 1
ATOM 819 N N . LEU A 1 107 ? 5.670 0.241 -29.643 1.00 33.22 107 LEU A N 1
ATOM 820 C CA . LEU A 1 107 ? 6.229 1.458 -29.067 1.00 33.22 107 LEU A CA 1
ATOM 821 C C . LEU A 1 107 ? 7.757 1.294 -29.154 1.00 33.22 107 LEU A C 1
ATOM 823 O O . LEU A 1 107 ? 8.237 0.211 -28.795 1.00 33.22 107 LEU A O 1
ATOM 827 N N . PRO A 1 108 ? 8.527 2.288 -29.633 1.00 31.69 108 PRO A N 1
ATOM 828 C CA . PRO A 1 108 ? 9.973 2.177 -29.591 1.00 31.69 108 PRO A CA 1
ATOM 829 C C . PRO A 1 108 ? 10.356 1.892 -28.143 1.00 31.69 108 PRO A C 1
ATOM 831 O O . PRO A 1 108 ? 9.934 2.614 -27.234 1.00 31.69 108 PRO A O 1
ATOM 834 N N . LEU A 1 109 ? 11.123 0.820 -27.929 1.00 31.88 109 LEU A N 1
ATOM 835 C CA . LEU A 1 109 ? 11.853 0.665 -26.681 1.00 31.88 109 LEU A CA 1
ATOM 836 C C . LEU A 1 109 ? 12.577 1.996 -26.441 1.00 31.88 109 LEU A C 1
ATOM 838 O O . LEU A 1 109 ? 13.118 2.549 -27.408 1.00 31.88 109 LEU A O 1
ATOM 842 N N . PRO A 1 110 ? 12.566 2.546 -25.213 1.00 31.12 110 PRO A N 1
ATOM 843 C CA . PRO A 1 110 ? 13.455 3.645 -24.885 1.00 31.12 110 PRO A CA 1
ATOM 844 C C . PRO A 1 110 ? 14.834 3.229 -25.376 1.00 31.12 110 PRO A C 1
ATOM 846 O O . PRO A 1 110 ? 15.322 2.173 -24.973 1.00 31.12 110 PRO A O 1
ATOM 849 N N . GLN A 1 111 ? 15.395 3.987 -26.321 1.00 34.84 111 GLN A N 1
ATOM 850 C CA . GLN A 1 111 ? 16.760 3.747 -26.746 1.00 34.84 111 GLN A CA 1
ATOM 851 C C . GLN A 1 111 ? 17.587 3.755 -25.473 1.00 34.84 111 GLN A C 1
ATOM 853 O O . GLN A 1 111 ? 17.539 4.719 -24.703 1.00 34.84 111 GLN A O 1
ATOM 858 N N . GLU A 1 112 ? 18.254 2.634 -25.227 1.00 32.59 112 GLU A N 1
ATOM 859 C CA . GLU A 1 112 ? 19.263 2.523 -24.200 1.00 32.59 112 GLU A CA 1
ATOM 860 C C . GLU A 1 112 ? 20.282 3.608 -24.529 1.00 32.59 112 GLU A C 1
ATOM 862 O O . GLU A 1 112 ? 21.123 3.455 -25.415 1.00 32.59 112 GLU A O 1
ATOM 867 N N . ASN A 1 113 ? 20.157 4.762 -23.872 1.00 31.86 113 ASN A N 1
ATOM 868 C CA . ASN A 1 113 ? 21.264 5.683 -23.782 1.00 31.86 113 ASN A CA 1
ATOM 869 C C . ASN A 1 113 ? 22.324 4.902 -23.022 1.00 31.86 113 ASN A C 1
ATOM 871 O O . ASN A 1 113 ? 22.267 4.745 -21.803 1.00 31.86 113 ASN A O 1
ATOM 875 N N . SER A 1 114 ? 23.222 4.335 -23.821 1.00 42.91 114 SER A N 1
ATOM 876 C CA . SER A 1 114 ? 24.419 3.614 -23.451 1.00 42.91 114 SER A CA 1
ATOM 877 C C . SER A 1 114 ? 25.296 4.527 -22.602 1.00 42.91 114 SER A C 1
ATOM 879 O O . SER A 1 114 ? 26.210 5.182 -23.089 1.00 42.91 114 SER A O 1
ATOM 881 N N . ALA A 1 115 ? 24.959 4.590 -21.321 1.00 35.81 115 ALA A N 1
ATOM 882 C CA . ALA A 1 115 ? 25.778 5.083 -20.231 1.00 35.81 115 ALA A CA 1
ATOM 883 C C . ALA A 1 115 ? 25.246 4.490 -18.917 1.00 35.81 115 ALA A C 1
ATOM 885 O O . ALA A 1 115 ? 24.932 5.199 -17.968 1.00 35.81 115 ALA A O 1
ATOM 886 N N . CYS A 1 116 ? 25.119 3.167 -18.860 1.00 26.30 116 CYS A N 1
ATOM 887 C CA . CYS A 1 116 ? 25.130 2.469 -17.586 1.00 26.30 116 CYS A CA 1
ATOM 888 C C . CYS A 1 116 ? 26.181 1.379 -17.719 1.00 26.30 116 CYS A C 1
ATOM 890 O O . CYS A 1 116 ? 25.935 0.313 -18.281 1.00 26.30 116 CYS A O 1
ATOM 892 N N . ALA A 1 117 ? 27.400 1.716 -17.301 1.00 28.42 117 ALA A N 1
ATOM 893 C CA . ALA A 1 117 ? 28.397 0.707 -17.023 1.00 28.42 117 ALA A CA 1
ATOM 894 C C . ALA A 1 117 ? 27.757 -0.285 -16.050 1.00 28.42 117 ALA A C 1
ATOM 896 O O . ALA A 1 117 ? 27.238 0.119 -15.007 1.00 28.42 117 ALA A O 1
ATOM 897 N N . ALA A 1 118 ? 27.762 -1.561 -16.424 1.00 32.84 118 ALA A N 1
ATOM 898 C CA . ALA A 1 118 ? 27.525 -2.632 -15.483 1.00 32.84 118 ALA A CA 1
ATOM 899 C C . ALA A 1 118 ? 28.512 -2.438 -14.328 1.00 32.84 118 ALA A C 1
ATOM 901 O O . ALA A 1 118 ? 29.720 -2.584 -14.500 1.00 32.84 118 ALA A O 1
ATOM 902 N N . VAL A 1 119 ? 27.995 -2.042 -13.173 1.00 34.06 119 VAL A N 1
ATOM 903 C CA . VAL A 1 119 ? 28.665 -2.292 -11.907 1.00 34.06 119 VAL A CA 1
ATOM 904 C C . VAL A 1 119 ? 28.039 -3.563 -11.367 1.00 34.06 119 VAL A C 1
ATOM 906 O O . VAL A 1 119 ? 27.031 -3.545 -10.662 1.00 34.06 119 VAL A O 1
ATOM 909 N N . ASP A 1 120 ? 28.619 -4.683 -11.797 1.00 36.12 120 ASP A N 1
ATOM 910 C CA . ASP A 1 120 ? 28.704 -5.851 -10.934 1.00 36.12 120 ASP A CA 1
ATOM 911 C C . ASP A 1 120 ? 29.340 -5.366 -9.636 1.00 36.12 120 ASP A C 1
ATOM 913 O O . ASP A 1 120 ? 30.481 -4.929 -9.675 1.00 36.12 120 ASP A O 1
ATOM 917 N N . ASP A 1 121 ? 28.613 -5.384 -8.520 1.00 33.47 121 ASP A N 1
ATOM 918 C CA . ASP A 1 121 ? 29.245 -5.545 -7.213 1.00 33.47 121 ASP A CA 1
ATOM 919 C C . ASP A 1 121 ? 28.213 -5.818 -6.120 1.00 33.47 121 ASP A C 1
ATOM 921 O O . ASP A 1 121 ? 27.243 -5.086 -5.900 1.00 33.47 121 ASP A O 1
ATOM 925 N N . ALA A 1 122 ? 28.482 -6.878 -5.366 1.00 35.50 122 ALA A N 1
ATOM 926 C CA . ALA A 1 122 ? 27.774 -7.292 -4.162 1.00 35.50 122 ALA A CA 1
ATOM 927 C C . ALA A 1 122 ? 27.947 -6.307 -2.974 1.00 35.50 122 ALA A C 1
ATOM 929 O O . ALA A 1 122 ? 27.763 -6.699 -1.823 1.00 35.50 122 ALA A O 1
ATOM 930 N N . ASP A 1 123 ? 28.263 -5.033 -3.245 1.00 38.66 123 ASP A N 1
ATOM 931 C CA . ASP A 1 123 ? 28.616 -3.982 -2.276 1.00 38.66 123 ASP A CA 1
ATOM 932 C C . ASP A 1 123 ? 27.654 -2.761 -2.299 1.00 38.66 123 ASP A C 1
ATOM 934 O O . ASP A 1 123 ? 27.758 -1.827 -1.503 1.00 38.66 123 ASP A O 1
ATOM 938 N N . ALA A 1 124 ? 26.631 -2.762 -3.167 1.00 44.16 124 ALA A N 1
ATOM 939 C CA . ALA A 1 124 ? 25.740 -1.608 -3.386 1.00 44.16 124 ALA A CA 1
ATOM 940 C C . ALA A 1 124 ? 24.821 -1.219 -2.200 1.00 44.16 124 ALA A C 1
ATOM 942 O O . ALA A 1 124 ? 24.087 -0.230 -2.272 1.00 44.16 124 ALA A O 1
ATOM 943 N N . THR A 1 125 ? 24.834 -1.954 -1.084 1.00 46.44 125 THR A N 1
ATOM 944 C CA . THR A 1 125 ? 24.120 -1.548 0.142 1.00 46.44 125 THR A CA 1
ATOM 945 C C . THR A 1 125 ? 24.792 -0.392 0.887 1.00 46.44 125 THR A C 1
ATOM 947 O O . THR A 1 125 ? 24.134 0.228 1.714 1.00 46.44 125 THR A O 1
ATOM 950 N N . SER A 1 126 ? 26.051 -0.054 0.585 1.00 49.69 126 SER A N 1
ATOM 951 C CA . SER A 1 126 ? 26.809 1.012 1.264 1.00 49.69 126 SER A CA 1
ATOM 952 C C . SER A 1 126 ? 26.469 2.447 0.810 1.00 49.69 126 SER A C 1
ATOM 954 O O . SER A 1 126 ? 26.898 3.406 1.449 1.00 49.69 126 SER A O 1
ATOM 956 N N . SER A 1 127 ? 25.676 2.618 -0.258 1.00 70.12 127 SER A N 1
ATOM 957 C CA . SER A 1 127 ? 25.372 3.931 -0.866 1.00 70.12 127 SER A CA 1
ATOM 958 C C . SER A 1 127 ? 24.016 4.533 -0.453 1.00 70.12 127 SER A C 1
ATOM 960 O O . SER A 1 127 ? 23.778 5.729 -0.635 1.00 70.12 127 SER A O 1
ATOM 962 N N . PHE A 1 128 ? 23.114 3.742 0.137 1.00 75.88 128 PHE A N 1
ATOM 963 C CA . PHE A 1 128 ? 21.788 4.221 0.534 1.00 75.88 128 PHE A CA 1
ATOM 964 C C . PHE A 1 128 ? 21.767 4.782 1.965 1.00 75.88 128 PHE A C 1
ATOM 966 O O . PHE A 1 128 ? 22.492 4.294 2.830 1.00 75.88 128 PHE A O 1
ATOM 973 N N . PRO A 1 129 ? 20.890 5.759 2.276 1.00 81.44 129 PRO A N 1
ATOM 974 C CA . PRO A 1 129 ? 20.671 6.181 3.655 1.00 81.44 129 PRO A CA 1
ATOM 975 C C . PRO A 1 129 ? 20.247 5.005 4.541 1.00 81.44 129 PRO A C 1
ATOM 977 O O . PRO A 1 129 ? 19.417 4.191 4.141 1.00 81.44 129 PRO A O 1
ATOM 980 N N . GLU A 1 130 ? 20.732 4.974 5.780 1.00 86.81 130 GLU A N 1
ATOM 981 C CA . GLU A 1 130 ? 20.486 3.889 6.743 1.00 86.81 130 GLU A CA 1
ATOM 982 C C . GLU A 1 130 ? 19.010 3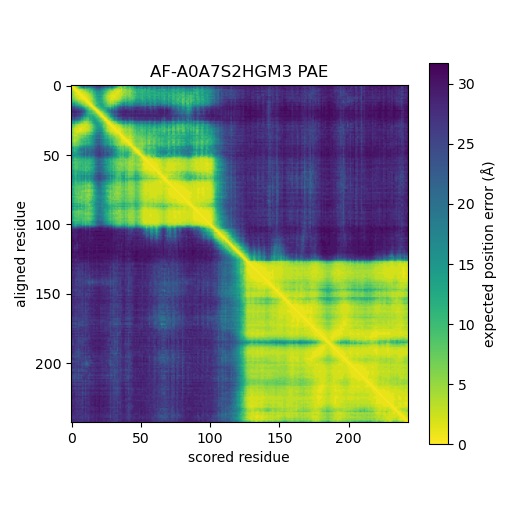.423 6.840 1.00 86.81 130 GLU A C 1
ATOM 984 O O . GLU A 1 130 ? 18.756 2.219 6.800 1.00 86.81 130 GLU A O 1
ATOM 989 N N . PRO A 1 131 ? 17.986 4.306 6.878 1.00 82.62 131 PRO A N 1
ATOM 990 C CA . PRO A 1 131 ? 16.592 3.856 6.862 1.00 82.62 131 PRO A CA 1
ATOM 991 C C . PRO A 1 131 ? 16.232 3.009 5.632 1.00 82.62 131 PRO A C 1
ATOM 993 O O . PRO A 1 131 ? 15.540 1.999 5.762 1.00 82.62 131 PRO A O 1
ATOM 996 N N . VAL A 1 132 ? 16.742 3.378 4.455 1.00 84.06 132 VAL A N 1
ATOM 997 C CA . VAL A 1 132 ? 16.512 2.661 3.194 1.00 84.06 132 VAL A CA 1
ATOM 998 C C . VAL A 1 132 ? 17.168 1.284 3.227 1.00 84.06 132 VAL A C 1
ATOM 1000 O O . VAL A 1 132 ? 16.523 0.310 2.839 1.00 84.06 132 VAL A O 1
ATOM 1003 N N . ILE A 1 133 ? 18.390 1.179 3.759 1.00 88.25 133 ILE A N 1
ATOM 1004 C CA . ILE A 1 133 ? 19.079 -0.107 3.947 1.00 88.25 133 ILE A CA 1
ATOM 1005 C C . ILE A 1 133 ? 18.211 -1.051 4.789 1.00 88.25 133 ILE A C 1
ATOM 1007 O O . ILE A 1 133 ? 17.980 -2.196 4.392 1.00 88.25 133 ILE A O 1
ATOM 1011 N N . ARG A 1 134 ? 17.633 -0.562 5.898 1.00 88.88 134 ARG A N 1
ATOM 1012 C CA . ARG A 1 134 ? 16.709 -1.363 6.722 1.00 88.88 134 ARG A CA 1
ATOM 1013 C C . ARG A 1 134 ? 15.460 -1.809 5.965 1.00 88.88 134 ARG A C 1
ATOM 1015 O O . ARG A 1 134 ? 14.999 -2.928 6.170 1.00 88.88 134 ARG A O 1
ATOM 1022 N N . CYS A 1 135 ? 14.899 -0.964 5.100 1.00 86.06 135 CYS A N 1
ATOM 1023 C CA . CYS A 1 135 ? 13.740 -1.329 4.278 1.00 86.06 135 CYS A CA 1
ATOM 1024 C C . CYS A 1 135 ? 14.092 -2.417 3.258 1.00 86.06 135 CYS A C 1
ATOM 1026 O O . CYS A 1 135 ? 13.368 -3.407 3.155 1.00 86.06 135 CYS A O 1
ATOM 1028 N N . ILE A 1 136 ? 15.239 -2.298 2.582 1.00 85.12 136 ILE A N 1
ATOM 1029 C CA . ILE A 1 136 ? 15.748 -3.332 1.669 1.00 85.12 136 ILE A CA 1
ATOM 1030 C C . ILE A 1 136 ? 15.939 -4.653 2.421 1.00 85.12 136 ILE A C 1
ATOM 1032 O O . ILE A 1 136 ? 15.453 -5.688 1.971 1.00 85.12 136 ILE A O 1
ATOM 1036 N N . ALA A 1 137 ? 16.593 -4.625 3.585 1.00 86.31 137 ALA A N 1
ATOM 1037 C CA . ALA A 1 137 ? 16.806 -5.815 4.404 1.00 86.31 137 ALA A CA 1
ATOM 1038 C C . ALA A 1 137 ? 15.478 -6.451 4.856 1.00 86.31 137 ALA A C 1
ATOM 1040 O O . ALA A 1 137 ? 15.303 -7.664 4.745 1.00 86.31 137 ALA A O 1
ATOM 1041 N N . ALA A 1 138 ? 14.514 -5.640 5.305 1.00 86.12 138 ALA A N 1
ATOM 1042 C CA . ALA A 1 138 ? 13.198 -6.115 5.725 1.00 86.12 138 ALA A CA 1
ATOM 1043 C C . ALA A 1 138 ? 12.387 -6.728 4.570 1.00 86.12 138 ALA A C 1
ATOM 1045 O O . ALA A 1 138 ? 11.681 -7.714 4.784 1.00 86.12 138 ALA A O 1
ATOM 1046 N N . ALA A 1 139 ? 12.487 -6.174 3.359 1.00 84.19 139 ALA A N 1
ATOM 1047 C CA . ALA A 1 139 ? 11.856 -6.735 2.166 1.00 84.19 139 ALA A CA 1
ATOM 1048 C C . ALA A 1 139 ? 12.523 -8.053 1.739 1.00 84.19 139 ALA A C 1
ATOM 1050 O O . ALA A 1 139 ? 11.831 -9.046 1.509 1.00 84.19 139 ALA A O 1
ATOM 1051 N N . ARG A 1 140 ? 13.862 -8.102 1.729 1.00 87.25 140 ARG A N 1
ATOM 1052 C CA . ARG A 1 140 ? 14.628 -9.315 1.402 1.00 87.25 140 ARG A CA 1
ATOM 1053 C C . ARG A 1 140 ? 14.356 -10.455 2.380 1.00 87.25 140 ARG A C 1
ATOM 1055 O O . ARG A 1 140 ? 14.223 -11.592 1.952 1.00 87.25 140 ARG A O 1
ATOM 1062 N N . ALA A 1 141 ? 14.166 -10.159 3.667 1.00 85.38 141 ALA A N 1
ATOM 1063 C CA . ALA A 1 141 ? 13.747 -11.145 4.670 1.00 85.38 141 ALA A CA 1
ATOM 1064 C C . ALA A 1 141 ? 12.343 -11.742 4.417 1.00 85.38 141 ALA A C 1
ATOM 1066 O O . ALA A 1 141 ? 11.914 -12.651 5.131 1.00 85.38 141 ALA A O 1
ATOM 1067 N N . LYS A 1 142 ? 11.600 -11.208 3.442 1.00 84.38 142 LYS A N 1
ATOM 1068 C CA . LYS A 1 142 ? 10.318 -11.721 2.943 1.00 84.38 142 LYS A CA 1
ATOM 1069 C C . LYS A 1 142 ? 10.413 -12.236 1.505 1.00 84.38 142 LYS A C 1
ATOM 1071 O O . LYS A 1 142 ? 9.386 -12.321 0.840 1.00 84.38 142 LYS A O 1
ATOM 1076 N N . ASP A 1 143 ? 11.623 -12.532 1.033 1.00 87.81 143 ASP A N 1
ATOM 1077 C CA . ASP A 1 143 ? 11.917 -12.983 -0.332 1.00 87.81 143 ASP A CA 1
ATOM 1078 C C . ASP A 1 143 ? 11.474 -11.983 -1.419 1.00 87.81 143 ASP A C 1
ATOM 1080 O O . ASP A 1 143 ? 11.201 -12.352 -2.561 1.00 87.81 143 ASP A O 1
ATOM 1084 N N . VAL A 1 144 ? 11.410 -10.690 -1.074 1.00 83.25 144 VAL A N 1
ATOM 1085 C CA . VAL A 1 144 ? 11.119 -9.597 -2.009 1.00 83.25 144 VAL A CA 1
ATOM 1086 C C . VAL A 1 144 ? 12.367 -8.740 -2.183 1.00 83.25 144 VAL A C 1
ATOM 1088 O O . VAL A 1 144 ? 12.761 -8.009 -1.274 1.00 83.25 144 VAL A O 1
ATOM 1091 N N . ASP A 1 145 ? 12.969 -8.767 -3.372 1.00 83.19 145 ASP A N 1
ATOM 1092 C CA . ASP A 1 145 ? 14.019 -7.811 -3.713 1.00 83.19 145 ASP A CA 1
ATOM 1093 C C . ASP A 1 145 ? 13.421 -6.527 -4.301 1.00 83.19 145 ASP A C 1
ATOM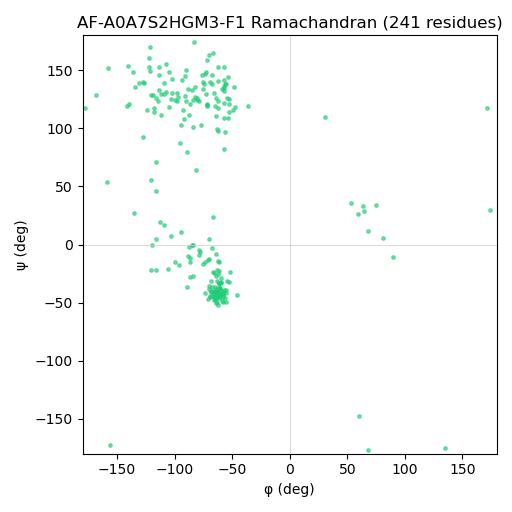 1095 O O . ASP A 1 145 ? 12.877 -6.509 -5.404 1.00 83.19 145 ASP A O 1
ATOM 1099 N N . ILE A 1 146 ? 13.529 -5.437 -3.542 1.00 77.88 146 ILE A N 1
ATOM 1100 C CA . ILE A 1 146 ? 13.135 -4.098 -3.996 1.00 77.88 146 ILE A CA 1
ATOM 1101 C C . ILE A 1 146 ? 14.316 -3.297 -4.542 1.00 77.88 146 ILE A C 1
ATOM 1103 O O . ILE A 1 146 ? 14.091 -2.315 -5.245 1.00 77.88 146 ILE A O 1
ATOM 1107 N N . SER A 1 147 ? 15.556 -3.699 -4.229 1.00 77.31 147 SER A N 1
ATOM 1108 C CA . SER A 1 147 ? 16.756 -2.898 -4.503 1.00 77.31 147 SER A CA 1
ATOM 1109 C C . SER A 1 147 ? 16.986 -2.695 -6.001 1.00 77.31 147 SER A C 1
ATOM 1111 O O . SER A 1 147 ? 17.239 -1.573 -6.432 1.00 77.31 147 SER A O 1
ATOM 1113 N N . SER A 1 148 ? 16.744 -3.734 -6.801 1.00 74.50 148 SER A N 1
ATOM 1114 C CA . SER A 1 148 ? 16.801 -3.706 -8.270 1.00 74.50 148 SER A CA 1
ATOM 1115 C C . SER A 1 148 ? 15.799 -2.750 -8.936 1.00 74.50 148 SER A C 1
ATOM 1117 O O . SER A 1 148 ? 15.929 -2.441 -10.118 1.00 74.50 148 SER A O 1
ATOM 1119 N N . ARG A 1 149 ? 14.790 -2.262 -8.202 1.00 77.00 149 ARG A N 1
ATOM 1120 C CA . ARG A 1 149 ? 13.734 -1.373 -8.718 1.00 77.00 149 ARG A CA 1
ATOM 1121 C C . ARG A 1 149 ? 13.734 0.012 -8.073 1.00 77.00 149 ARG A C 1
ATOM 1123 O O . ARG A 1 149 ? 12.833 0.808 -8.350 1.00 77.00 149 ARG A O 1
ATOM 1130 N N . MET A 1 150 ? 14.707 0.308 -7.214 1.00 77.62 150 MET A N 1
ATOM 1131 C CA . MET A 1 150 ? 14.822 1.617 -6.580 1.00 77.62 150 MET A CA 1
ATOM 1132 C C . MET A 1 150 ? 15.363 2.654 -7.562 1.00 77.62 150 MET A C 1
ATOM 1134 O O . MET A 1 150 ? 16.271 2.387 -8.342 1.00 77.62 150 MET A O 1
ATOM 1138 N N . ARG A 1 151 ? 14.802 3.863 -7.505 1.00 80.25 151 ARG A N 1
ATOM 1139 C CA . ARG A 1 151 ? 15.287 5.029 -8.247 1.00 80.25 151 ARG A CA 1
ATOM 1140 C C . ARG A 1 151 ? 15.683 6.103 -7.248 1.00 80.25 151 ARG A C 1
ATOM 1142 O O . ARG A 1 151 ? 14.892 6.431 -6.364 1.00 80.25 151 ARG A O 1
ATOM 1149 N N . VAL A 1 152 ? 16.896 6.622 -7.387 1.00 80.00 152 VAL A N 1
ATOM 1150 C CA . VAL A 1 152 ? 17.399 7.738 -6.583 1.00 80.00 152 VAL A CA 1
ATOM 1151 C C . VAL A 1 152 ? 17.224 9.015 -7.391 1.00 80.00 152 VAL A C 1
ATOM 1153 O O . VAL A 1 152 ? 17.589 9.062 -8.562 1.00 80.00 152 VAL A O 1
ATOM 1156 N N . PHE A 1 153 ? 16.644 10.032 -6.765 1.00 79.19 153 PHE A N 1
ATOM 1157 C CA . PHE A 1 153 ? 16.505 11.365 -7.338 1.00 79.19 153 PHE A CA 1
ATOM 1158 C C . PHE A 1 153 ? 17.445 12.315 -6.598 1.00 79.19 153 PHE A C 1
ATOM 1160 O O . PHE A 1 153 ? 17.564 12.228 -5.377 1.00 79.19 153 PHE A O 1
ATOM 1167 N N . GLU A 1 154 ? 18.112 13.208 -7.331 1.00 79.50 154 GLU A N 1
ATOM 1168 C CA . GLU A 1 154 ? 19.003 14.221 -6.741 1.00 79.50 154 GLU A CA 1
ATOM 1169 C C . GLU A 1 154 ? 18.223 15.274 -5.940 1.00 79.50 154 GLU A C 1
ATOM 1171 O O . GLU A 1 154 ? 18.703 15.802 -4.939 1.00 79.50 154 GLU A O 1
ATOM 1176 N N . GLU A 1 155 ? 16.991 15.557 -6.363 1.00 79.00 155 GLU A N 1
ATOM 1177 C CA . GLU A 1 155 ? 16.082 16.479 -5.694 1.00 79.00 155 GLU A CA 1
ATOM 1178 C C . GLU A 1 155 ? 15.198 15.766 -4.662 1.00 79.00 155 GLU A C 1
ATOM 1180 O O . GLU A 1 155 ? 14.762 14.626 -4.844 1.00 79.00 155 GLU A O 1
ATOM 1185 N N . ALA A 1 156 ? 14.893 16.462 -3.566 1.00 77.00 156 ALA A N 1
ATOM 1186 C CA . ALA A 1 156 ? 13.968 15.956 -2.564 1.00 77.00 156 ALA A CA 1
ATOM 1187 C C . ALA A 1 156 ? 12.523 16.002 -3.087 1.00 77.00 156 ALA A C 1
ATOM 1189 O O . ALA A 1 156 ? 12.038 17.055 -3.496 1.00 77.00 156 ALA A O 1
ATOM 1190 N N . LEU A 1 157 ? 11.811 14.876 -2.979 1.00 82.44 157 LEU A N 1
ATOM 1191 C CA . LEU A 1 157 ? 10.412 14.724 -3.399 1.00 82.44 157 LEU A CA 1
ATOM 1192 C C . LEU A 1 157 ? 9.513 14.423 -2.179 1.00 82.44 157 LEU A C 1
ATOM 1194 O O . LEU A 1 157 ? 9.072 13.288 -2.005 1.00 82.44 157 LEU A O 1
ATOM 1198 N N . PRO A 1 158 ? 9.264 15.398 -1.281 1.00 76.69 158 PRO A N 1
ATOM 1199 C CA . PRO A 1 158 ? 8.596 15.150 0.003 1.00 76.69 158 PRO A CA 1
ATOM 1200 C C . PRO A 1 158 ? 7.070 14.992 -0.098 1.00 76.69 158 PRO A C 1
ATOM 1202 O O . PRO A 1 158 ? 6.412 14.726 0.909 1.00 76.69 158 PRO A O 1
ATOM 1205 N N . THR A 1 159 ? 6.486 15.212 -1.279 1.00 81.25 159 THR A N 1
ATOM 1206 C CA . THR A 1 159 ? 5.043 15.107 -1.513 1.00 81.25 159 THR A CA 1
ATOM 1207 C C . THR A 1 159 ? 4.743 14.089 -2.601 1.00 81.25 159 THR A C 1
ATOM 1209 O O . THR A 1 159 ? 5.541 13.865 -3.512 1.00 81.25 159 THR A O 1
ATOM 1212 N N . ALA A 1 160 ? 3.554 13.491 -2.519 1.00 82.38 160 ALA A N 1
ATOM 1213 C CA . ALA A 1 160 ? 3.098 12.549 -3.530 1.00 82.38 160 ALA A CA 1
ATOM 1214 C C . ALA A 1 160 ? 2.993 13.197 -4.917 1.00 82.38 160 ALA A C 1
ATOM 1216 O O . ALA A 1 160 ? 3.353 12.560 -5.898 1.00 82.38 160 ALA A O 1
ATOM 1217 N N . ASP A 1 161 ? 2.562 14.459 -5.000 1.00 86.50 161 ASP A N 1
ATOM 1218 C CA . ASP A 1 161 ? 2.454 15.174 -6.276 1.00 86.50 161 ASP A CA 1
ATOM 1219 C C . ASP A 1 161 ? 3.828 15.416 -6.914 1.00 86.50 161 ASP A C 1
ATOM 1221 O O . ASP A 1 161 ? 4.003 15.117 -8.091 1.00 86.50 161 ASP A O 1
ATOM 1225 N N . ALA A 1 162 ? 4.828 15.848 -6.133 1.00 83.50 162 ALA A N 1
ATOM 1226 C CA . ALA A 1 162 ? 6.189 16.037 -6.643 1.00 83.50 162 ALA A CA 1
ATOM 1227 C C . ALA A 1 162 ? 6.790 14.712 -7.141 1.00 83.50 162 ALA A C 1
ATOM 1229 O O . ALA A 1 162 ? 7.393 14.650 -8.211 1.00 83.50 162 ALA A O 1
ATOM 1230 N N . ALA A 1 163 ? 6.583 13.625 -6.390 1.00 83.31 163 ALA A N 1
ATOM 1231 C CA . ALA A 1 163 ? 7.032 12.299 -6.799 1.00 83.31 163 ALA A CA 1
ATOM 1232 C C . ALA A 1 163 ? 6.319 11.804 -8.069 1.00 83.31 163 ALA A C 1
ATOM 1234 O O . ALA A 1 163 ? 6.955 11.219 -8.945 1.00 83.31 163 ALA A O 1
ATOM 1235 N N . ALA A 1 164 ? 5.011 12.042 -8.180 1.00 85.56 164 ALA A N 1
ATOM 1236 C CA . ALA A 1 164 ? 4.203 11.647 -9.327 1.00 85.56 164 ALA A CA 1
ATOM 1237 C C . ALA A 1 164 ? 4.608 12.396 -10.600 1.00 85.56 164 ALA A C 1
ATOM 1239 O O . ALA A 1 164 ? 4.805 11.761 -11.638 1.00 85.56 164 ALA A O 1
ATOM 1240 N N . GLU A 1 165 ? 4.802 13.713 -10.497 1.00 88.19 165 GLU A N 1
ATOM 1241 C CA . GLU A 1 165 ? 5.284 14.563 -11.585 1.00 88.19 165 GLU A CA 1
ATOM 1242 C C . GLU A 1 165 ? 6.646 14.079 -12.089 1.00 88.19 165 GLU A C 1
ATOM 1244 O O . GLU A 1 165 ? 6.806 13.813 -13.281 1.00 88.19 165 GLU A O 1
ATOM 1249 N N . LYS A 1 166 ? 7.599 13.844 -11.176 1.00 84.94 166 LYS A N 1
ATOM 1250 C CA . LYS A 1 166 ? 8.940 13.367 -11.540 1.00 84.94 166 LYS A CA 1
ATOM 1251 C C . LYS A 1 166 ? 8.932 11.986 -12.198 1.00 84.94 166 LYS A C 1
ATOM 1253 O O . LYS A 1 166 ? 9.785 11.688 -13.033 1.00 84.94 166 LYS A O 1
ATOM 1258 N N . LEU A 1 167 ? 7.980 11.133 -11.823 1.00 81.81 167 LEU A N 1
ATOM 1259 C CA . LEU A 1 167 ? 7.824 9.784 -12.367 1.00 81.81 167 LEU A CA 1
ATOM 1260 C C . LEU A 1 167 ? 6.938 9.719 -13.620 1.00 81.81 167 LEU A C 1
ATOM 1262 O O . LEU A 1 167 ? 6.884 8.660 -14.246 1.00 81.81 167 LEU A O 1
ATOM 1266 N N . GLY A 1 168 ? 6.243 10.802 -13.986 1.00 86.50 168 GLY A N 1
ATOM 1267 C CA . GLY A 1 168 ? 5.281 10.811 -15.091 1.00 86.50 168 GLY A CA 1
ATOM 1268 C C . GLY A 1 168 ? 4.079 9.888 -14.852 1.00 86.50 168 GLY A C 1
ATOM 1269 O O . GLY A 1 168 ? 3.567 9.272 -15.788 1.00 86.50 168 GLY A O 1
ATOM 1270 N N . ILE A 1 169 ? 3.655 9.738 -13.596 1.00 87.25 169 ILE A N 1
ATOM 1271 C CA . ILE A 1 169 ? 2.522 8.890 -13.198 1.00 87.25 169 ILE A CA 1
ATOM 1272 C C . ILE A 1 169 ? 1.456 9.711 -12.477 1.00 87.25 169 ILE A C 1
ATOM 1274 O O . ILE A 1 169 ? 1.672 10.862 -12.117 1.00 87.25 169 ILE A O 1
ATOM 1278 N N . SER A 1 170 ? 0.283 9.123 -12.245 1.00 86.62 170 SER A N 1
ATOM 1279 C CA . SER A 1 170 ? -0.737 9.786 -11.426 1.00 86.62 170 SER A CA 1
ATOM 1280 C C . SER A 1 170 ? -0.367 9.757 -9.938 1.00 86.62 170 SER A C 1
ATOM 1282 O O . SER A 1 170 ? 0.171 8.760 -9.452 1.00 86.62 170 SER A O 1
ATOM 1284 N N . THR A 1 171 ? -0.739 10.792 -9.177 1.00 80.75 171 THR A N 1
ATOM 1285 C CA . THR A 1 171 ? -0.556 10.840 -7.710 1.00 80.75 171 THR A CA 1
ATOM 1286 C C . THR A 1 171 ? -1.184 9.632 -7.004 1.00 80.75 171 THR A C 1
ATOM 1288 O O . THR A 1 171 ? -0.650 9.136 -6.013 1.00 80.75 171 THR A O 1
ATOM 1291 N N . ALA A 1 172 ? -2.272 9.082 -7.551 1.00 83.25 172 ALA A N 1
ATOM 1292 C CA . ALA A 1 172 ? -2.924 7.871 -7.050 1.00 83.25 172 ALA A CA 1
ATOM 1293 C C . ALA A 1 172 ? -2.029 6.617 -7.071 1.00 83.25 172 ALA A C 1
ATOM 1295 O O . ALA A 1 172 ? -2.286 5.662 -6.338 1.00 83.25 172 ALA A O 1
ATOM 1296 N N . GLN A 1 173 ? -0.990 6.601 -7.911 1.00 81.56 173 GLN A N 1
ATOM 1297 C CA . GLN A 1 173 ? -0.016 5.509 -7.993 1.00 81.56 173 GLN A CA 1
ATOM 1298 C C . GLN A 1 173 ? 1.140 5.668 -6.997 1.00 81.56 173 GLN A C 1
ATOM 1300 O O . GLN A 1 173 ? 1.892 4.717 -6.787 1.00 81.56 173 GLN A O 1
ATOM 1305 N N . ILE A 1 174 ? 1.274 6.832 -6.359 1.00 82.94 174 ILE A N 1
ATOM 1306 C CA . ILE A 1 174 ? 2.201 7.029 -5.247 1.00 82.94 174 ILE A CA 1
ATOM 1307 C C . ILE A 1 174 ? 1.542 6.515 -3.971 1.00 82.94 174 ILE A C 1
ATOM 1309 O O . ILE A 1 174 ? 0.369 6.777 -3.720 1.00 82.94 174 ILE A O 1
ATOM 1313 N N . THR A 1 175 ? 2.281 5.772 -3.150 1.00 87.06 175 THR A N 1
ATOM 1314 C CA . THR A 1 175 ? 1.791 5.309 -1.845 1.00 87.06 175 THR A CA 1
ATOM 1315 C C . THR A 1 175 ? 2.399 6.150 -0.732 1.00 87.06 175 THR A C 1
ATOM 1317 O O . THR A 1 175 ? 3.616 6.229 -0.605 1.00 87.06 175 THR A O 1
ATOM 1320 N N . ASN A 1 176 ? 1.544 6.724 0.111 1.00 84.56 176 ASN A N 1
ATOM 1321 C CA . ASN A 1 176 ? 1.930 7.398 1.342 1.00 84.56 176 ASN A CA 1
ATOM 1322 C C . ASN A 1 176 ? 1.918 6.412 2.513 1.00 84.56 176 ASN A C 1
ATOM 1324 O O . ASN A 1 176 ? 0.895 5.779 2.785 1.00 84.56 176 ASN A O 1
ATOM 1328 N N . SER A 1 177 ? 3.023 6.356 3.252 1.00 88.06 177 SER A N 1
ATOM 1329 C CA . SER A 1 177 ? 3.129 5.666 4.541 1.00 88.06 177 SER A CA 1
ATOM 1330 C C . SER A 1 177 ? 2.821 6.649 5.669 1.00 88.06 177 SER A C 1
ATOM 1332 O O . SER A 1 177 ? 3.607 7.553 5.957 1.00 88.06 177 SER A O 1
ATOM 1334 N N . LEU A 1 178 ? 1.663 6.500 6.308 1.00 88.19 178 LEU A N 1
ATOM 1335 C CA . LEU A 1 178 ? 1.196 7.396 7.365 1.00 88.19 178 LEU A CA 1
ATOM 1336 C C . LEU A 1 178 ? 1.189 6.671 8.707 1.00 88.19 178 LEU A C 1
ATOM 1338 O O . LEU A 1 178 ? 0.594 5.602 8.829 1.00 88.19 178 LEU A O 1
ATOM 1342 N N . ILE A 1 179 ? 1.793 7.269 9.733 1.00 89.56 179 ILE A N 1
ATOM 1343 C CA . ILE A 1 179 ? 1.767 6.711 11.087 1.00 89.56 179 ILE A CA 1
ATOM 1344 C C . ILE A 1 179 ? 0.656 7.379 11.896 1.00 89.56 179 ILE A C 1
ATOM 1346 O O . ILE A 1 179 ? 0.590 8.605 12.012 1.00 89.56 179 ILE A O 1
ATOM 1350 N N . PHE A 1 180 ? -0.211 6.562 12.483 1.00 90.94 180 PHE A N 1
ATOM 1351 C CA . PHE A 1 180 ? -1.195 6.993 13.470 1.00 90.94 180 PHE A CA 1
ATOM 1352 C C . PHE A 1 180 ? -0.869 6.377 14.828 1.00 90.94 180 PHE A C 1
ATOM 1354 O O . PHE A 1 180 ? -0.297 5.300 14.915 1.00 90.94 180 PHE A O 1
ATOM 1361 N N . GLU A 1 181 ? -1.265 7.043 15.902 1.00 92.00 181 GLU A N 1
ATOM 1362 C CA . GLU A 1 181 ? -1.170 6.536 17.264 1.00 92.00 181 GLU A CA 1
ATOM 1363 C C . GLU A 1 181 ? -2.563 6.209 17.793 1.00 92.00 181 GLU A C 1
ATOM 1365 O O . GLU A 1 181 ? -3.464 7.055 17.773 1.00 92.00 181 GLU A O 1
ATOM 1370 N N . ILE A 1 182 ? -2.717 5.004 18.340 1.00 90.19 182 ILE A N 1
ATOM 1371 C CA . ILE A 1 182 ? -3.901 4.594 19.090 1.00 90.19 182 ILE A CA 1
ATOM 1372 C C . ILE A 1 182 ? -3.617 4.743 20.584 1.00 90.19 182 ILE A C 1
ATOM 1374 O O . ILE A 1 182 ? -2.680 4.147 21.118 1.00 90.19 182 ILE A O 1
ATOM 1378 N N . LYS A 1 183 ? -4.444 5.521 21.282 1.00 89.81 183 LYS A N 1
ATOM 1379 C CA . LYS A 1 183 ? -4.377 5.699 22.736 1.00 89.81 183 LYS A CA 1
ATOM 1380 C C . LYS A 1 183 ? -5.043 4.530 23.470 1.00 89.81 183 LYS A C 1
ATOM 1382 O O . LYS A 1 183 ? -6.242 4.289 23.310 1.00 89.81 183 LYS A O 1
ATOM 1387 N N . PHE A 1 184 ? -4.292 3.886 24.357 1.00 83.56 184 PHE A N 1
ATOM 1388 C CA . PHE A 1 184 ? -4.770 2.880 25.304 1.00 83.56 184 PHE A CA 1
ATOM 1389 C C . PHE A 1 184 ? -4.568 3.396 26.736 1.00 83.56 184 PHE A C 1
ATOM 1391 O O . PHE A 1 184 ? -3.482 3.829 27.110 1.00 83.56 184 PHE A O 1
ATOM 1398 N N . GLY A 1 185 ? -5.627 3.404 27.548 1.00 82.38 185 GLY A N 1
ATOM 1399 C CA . GLY A 1 185 ? -5.570 4.008 28.883 1.00 82.38 185 GLY A CA 1
ATOM 1400 C C . GLY A 1 185 ? -5.225 5.505 28.848 1.00 82.38 185 GLY A C 1
ATOM 1401 O O . GLY A 1 185 ? -5.616 6.227 27.925 1.00 82.38 185 GLY A O 1
ATOM 1402 N N . LYS A 1 186 ? -4.518 5.998 29.874 1.00 78.25 186 LYS A N 1
ATOM 1403 C CA . LYS A 1 186 ? -4.129 7.418 29.971 1.00 78.25 186 LYS A CA 1
ATOM 1404 C C . LYS A 1 186 ? -2.788 7.723 29.300 1.00 78.25 186 LYS A C 1
ATOM 1406 O O . LYS A 1 186 ? -2.677 8.783 28.685 1.00 78.25 186 LYS A O 1
ATOM 1411 N N . THR A 1 187 ? -1.823 6.810 29.381 1.00 81.50 187 THR A N 1
ATOM 1412 C CA . THR A 1 187 ? -0.413 7.057 29.033 1.00 81.50 187 THR A CA 1
ATOM 1413 C C . THR A 1 187 ? 0.090 6.234 27.851 1.00 81.50 187 THR A C 1
ATOM 1415 O O . THR A 1 187 ? 1.040 6.646 27.195 1.00 81.50 187 THR A O 1
ATOM 1418 N N . THR A 1 188 ? -0.543 5.106 27.527 1.00 84.62 188 THR A N 1
ATOM 1419 C CA . THR A 1 188 ? -0.042 4.211 26.482 1.00 84.62 188 THR A CA 1
ATOM 1420 C C . THR A 1 188 ? -0.514 4.656 25.103 1.00 84.62 188 THR A C 1
ATOM 1422 O O . THR A 1 188 ? -1.697 4.929 24.874 1.00 84.62 188 THR A O 1
ATOM 1425 N N . ARG A 1 189 ? 0.418 4.697 24.153 1.00 86.88 189 ARG A N 1
ATOM 1426 C CA . ARG A 1 189 ? 0.145 4.916 22.731 1.00 86.88 189 ARG A CA 1
ATOM 1427 C C . ARG A 1 189 ? 0.796 3.796 21.936 1.00 86.88 189 ARG A C 1
ATOM 1429 O O . ARG A 1 189 ? 1.901 3.386 22.275 1.00 86.88 189 ARG A O 1
ATOM 1436 N N . ARG A 1 190 ? 0.105 3.280 20.922 1.00 89.12 190 ARG A N 1
ATOM 1437 C CA . ARG A 1 190 ? 0.661 2.285 19.996 1.00 89.12 190 ARG A CA 1
ATOM 1438 C C . ARG A 1 190 ? 0.624 2.829 18.571 1.00 89.12 190 ARG A C 1
ATOM 1440 O O . ARG A 1 190 ? -0.450 3.289 18.168 1.00 89.12 190 ARG A O 1
ATOM 1447 N N . PRO A 1 191 ? 1.743 2.793 17.832 1.00 89.75 191 PRO A N 1
ATOM 1448 C CA . PRO A 1 191 ? 1.760 3.207 16.442 1.00 89.75 191 PRO A CA 1
ATOM 1449 C C . PRO A 1 191 ? 1.054 2.178 15.557 1.00 89.75 191 PRO A C 1
ATOM 1451 O O . PRO A 1 191 ? 1.086 0.976 15.822 1.00 89.75 191 PRO A O 1
ATOM 1454 N N . ILE A 1 192 ? 0.437 2.664 14.489 1.00 90.38 192 ILE A N 1
ATOM 1455 C CA . ILE A 1 192 ? -0.042 1.876 13.360 1.00 90.38 192 ILE A CA 1
ATOM 1456 C C . ILE A 1 192 ? 0.434 2.539 12.071 1.00 90.38 192 ILE A C 1
ATOM 1458 O O . ILE A 1 192 ? 0.381 3.764 11.941 1.00 90.38 192 ILE A O 1
ATOM 1462 N N . LEU A 1 193 ? 0.873 1.724 11.118 1.00 89.38 193 LEU A N 1
ATOM 1463 C CA . LEU A 1 193 ? 1.145 2.156 9.754 1.00 89.38 193 LEU A CA 1
ATOM 1464 C C . LEU A 1 193 ? -0.138 2.049 8.928 1.00 89.38 193 LEU A C 1
ATOM 1466 O O . LEU A 1 193 ? -0.823 1.027 8.958 1.00 89.38 193 LEU A O 1
ATOM 1470 N N . VAL A 1 194 ? -0.437 3.089 8.158 1.00 86.88 194 VAL A N 1
ATOM 1471 C CA . VAL A 1 194 ? -1.497 3.096 7.153 1.00 86.88 194 VAL A CA 1
ATOM 1472 C C . VAL A 1 194 ? -0.889 3.482 5.812 1.00 86.88 194 VAL A C 1
ATOM 1474 O O . VAL A 1 194 ? -0.422 4.607 5.647 1.00 86.88 194 VAL A O 1
ATOM 1477 N N . CYS A 1 195 ? -0.927 2.556 4.856 1.00 87.06 195 CYS A N 1
ATOM 1478 C CA . CYS A 1 195 ? -0.544 2.816 3.472 1.00 87.06 195 CYS A CA 1
ATOM 1479 C C . CYS A 1 195 ? -1.774 3.279 2.686 1.00 87.06 195 CYS A C 1
ATOM 1481 O O . CYS A 1 195 ? -2.791 2.582 2.658 1.00 87.06 195 CYS A O 1
ATOM 1483 N N . ALA A 1 196 ? -1.695 4.451 2.059 1.00 85.12 196 ALA A N 1
ATOM 1484 C CA . ALA A 1 196 ? -2.791 5.016 1.277 1.00 85.12 196 ALA A CA 1
ATOM 1485 C C . ALA A 1 196 ? -2.289 5.600 -0.054 1.00 85.12 196 ALA A C 1
ATOM 1487 O O . ALA A 1 196 ? -1.172 6.115 -0.091 1.00 85.12 196 ALA A O 1
ATOM 1488 N N . PRO A 1 197 ? -3.102 5.569 -1.127 1.00 83.81 197 PRO A N 1
ATOM 1489 C CA . PRO A 1 197 ? -2.814 6.303 -2.358 1.00 83.81 197 PRO A CA 1
ATOM 1490 C C . PRO A 1 197 ? -2.567 7.791 -2.095 1.00 83.81 197 PRO A C 1
ATOM 1492 O O . PRO A 1 197 ? -3.212 8.385 -1.227 1.00 83.81 197 PRO A O 1
ATOM 1495 N N . GLY A 1 198 ? -1.652 8.389 -2.853 1.00 84.25 198 GLY A N 1
ATOM 1496 C CA . GLY A 1 198 ? -1.182 9.758 -2.661 1.00 84.25 198 GLY A CA 1
ATOM 1497 C C . GLY A 1 198 ? -2.263 10.817 -2.864 1.00 84.25 198 GLY A C 1
ATOM 1498 O O . GLY A 1 198 ? -2.221 11.869 -2.236 1.00 84.25 198 GLY A O 1
ATOM 1499 N N . ASP A 1 199 ? -3.267 10.502 -3.681 1.00 83.69 199 ASP A N 1
ATOM 1500 C CA . ASP A 1 199 ? -4.427 11.342 -3.986 1.00 83.69 199 ASP A CA 1
ATOM 1501 C C . ASP A 1 199 ? -5.564 11.212 -2.954 1.00 83.69 199 ASP A C 1
ATOM 1503 O O . ASP A 1 199 ? -6.612 11.850 -3.082 1.00 83.69 199 ASP A O 1
ATOM 1507 N N . ARG A 1 200 ? -5.399 10.372 -1.922 1.00 84.62 200 ARG A N 1
ATOM 1508 C CA . ARG A 1 200 ? -6.450 10.068 -0.945 1.00 84.62 200 ARG A CA 1
ATOM 1509 C C . ARG A 1 200 ? -6.044 10.414 0.472 1.00 84.62 200 ARG A C 1
ATOM 1511 O O . ARG A 1 200 ? -4.901 10.297 0.899 1.00 84.62 200 ARG A O 1
ATOM 1518 N N . ARG A 1 201 ? -7.058 10.779 1.256 1.00 83.00 201 ARG A N 1
ATOM 1519 C CA . ARG A 1 201 ? -6.935 10.974 2.701 1.00 83.00 201 ARG A CA 1
ATOM 1520 C C . ARG A 1 201 ? -7.496 9.776 3.446 1.00 83.00 201 ARG A C 1
ATOM 1522 O O . ARG A 1 201 ? -8.529 9.218 3.075 1.00 83.00 201 ARG A O 1
ATOM 1529 N N . VAL A 1 202 ? -6.831 9.417 4.537 1.00 86.56 202 VAL A N 1
ATOM 1530 C CA . VAL A 1 202 ? -7.310 8.377 5.446 1.00 86.56 202 VAL A CA 1
ATOM 1531 C C . VAL A 1 202 ? -8.513 8.904 6.222 1.00 86.56 202 VAL A C 1
ATOM 1533 O O . VAL A 1 202 ? -8.423 9.886 6.959 1.00 86.56 202 VAL A O 1
ATOM 1536 N N . ASP A 1 203 ? -9.649 8.227 6.081 1.00 90.50 203 ASP A N 1
ATOM 1537 C CA . ASP A 1 203 ? -10.830 8.493 6.894 1.00 90.50 203 ASP A CA 1
ATOM 1538 C C . ASP A 1 203 ? -10.644 7.868 8.283 1.00 90.50 203 ASP A C 1
ATOM 1540 O O . ASP A 1 203 ? -10.806 6.661 8.480 1.00 90.50 203 ASP A O 1
ATOM 1544 N N . VAL A 1 204 ? -10.320 8.712 9.266 1.00 88.06 204 VAL A N 1
ATOM 1545 C CA . VAL A 1 204 ? -10.077 8.295 10.655 1.00 88.06 204 VAL A CA 1
ATOM 1546 C C . VAL A 1 204 ? -11.302 7.614 11.273 1.00 88.06 204 VAL A C 1
ATOM 1548 O O . VAL A 1 204 ? -11.142 6.746 12.128 1.00 88.06 204 VAL A O 1
ATOM 1551 N N . LYS A 1 205 ? -12.530 7.942 10.844 1.00 84.56 205 LYS A N 1
ATOM 1552 C CA . LYS A 1 205 ? -13.736 7.269 11.354 1.00 84.56 205 LYS A CA 1
ATOM 1553 C C . LYS A 1 205 ? -13.795 5.825 10.861 1.00 84.56 205 LYS A C 1
ATOM 1555 O O . LYS A 1 205 ? -14.062 4.931 11.659 1.00 84.56 205 LYS A O 1
ATOM 1560 N N . LYS A 1 206 ? -13.516 5.594 9.573 1.00 88.38 206 LYS A N 1
ATOM 1561 C CA . LYS A 1 206 ? -13.461 4.239 8.996 1.00 88.38 206 LYS A CA 1
ATOM 1562 C C . LYS A 1 206 ? -12.308 3.429 9.577 1.00 88.38 206 LYS A C 1
ATOM 1564 O O . LYS A 1 206 ? -12.502 2.267 9.912 1.00 88.38 206 LYS A O 1
ATOM 1569 N N . LEU A 1 207 ? -11.145 4.054 9.759 1.00 83.94 207 LEU A N 1
ATOM 1570 C CA . LEU A 1 207 ? -9.995 3.427 10.409 1.00 83.94 207 LEU A CA 1
ATOM 1571 C C . LEU A 1 207 ? -10.323 3.014 11.852 1.00 83.94 207 LEU A C 1
ATOM 1573 O O . LEU A 1 207 ? -10.026 1.898 12.261 1.00 83.94 207 LEU A O 1
ATOM 1577 N N . ALA A 1 208 ? -10.994 3.884 12.608 1.00 82.06 208 ALA A N 1
ATOM 1578 C CA . ALA A 1 208 ? -11.431 3.586 13.968 1.00 82.06 208 ALA A CA 1
ATOM 1579 C C . ALA A 1 208 ? -12.421 2.418 14.027 1.00 82.06 208 ALA A C 1
ATOM 1581 O O . ALA A 1 208 ? -12.262 1.525 14.857 1.00 82.06 208 ALA A O 1
ATOM 1582 N N . ALA A 1 209 ? -13.394 2.398 13.110 1.00 84.00 209 ALA A N 1
ATOM 1583 C CA . ALA A 1 209 ? -14.341 1.298 12.981 1.00 84.00 209 ALA A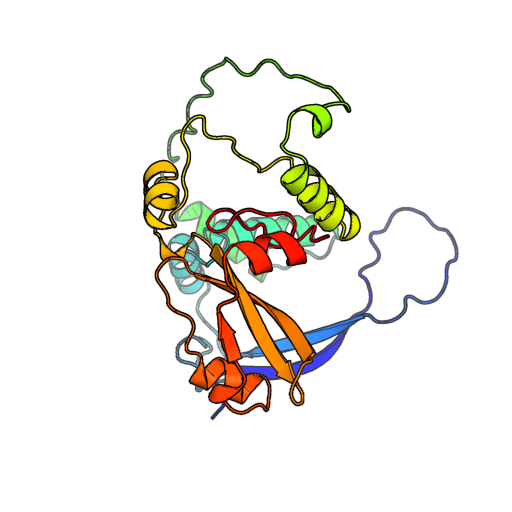 CA 1
ATOM 1584 C C . ALA A 1 209 ? -13.636 -0.028 12.647 1.00 84.00 209 ALA A C 1
ATOM 1586 O O . ALA A 1 209 ? -13.931 -1.040 13.276 1.00 84.00 209 ALA A O 1
ATOM 1587 N N . LEU A 1 210 ? -12.668 -0.014 11.721 1.00 84.12 210 LEU A N 1
ATOM 1588 C CA . LEU A 1 210 ? -11.876 -1.191 11.347 1.00 84.12 210 LEU A CA 1
ATOM 1589 C C . LEU A 1 210 ? -11.078 -1.757 12.532 1.00 84.12 210 LEU A C 1
ATOM 1591 O O . LEU A 1 210 ? -10.964 -2.969 12.680 1.00 84.12 210 LEU A O 1
ATOM 1595 N N . LEU A 1 211 ? -10.540 -0.879 13.377 1.00 80.88 211 LEU A N 1
ATOM 1596 C CA . LEU A 1 211 ? -9.713 -1.247 14.528 1.00 80.88 211 LEU A CA 1
ATOM 1597 C C . LEU A 1 211 ? -10.524 -1.536 15.802 1.00 80.88 211 LEU A C 1
ATOM 1599 O O . LEU A 1 211 ? -9.935 -1.852 16.834 1.00 80.88 211 LEU A O 1
ATOM 1603 N N . GLY A 1 212 ? -11.853 -1.390 15.768 1.00 89.25 212 GLY A N 1
ATOM 1604 C CA . GLY A 1 212 ? -12.710 -1.591 16.940 1.00 89.25 212 GLY A CA 1
ATOM 1605 C C . GLY A 1 212 ? -12.464 -0.585 18.073 1.00 89.25 212 GLY A C 1
ATOM 1606 O O . GLY A 1 212 ? -12.665 -0.903 19.244 1.00 89.25 212 GLY A O 1
ATOM 1607 N N . VAL A 1 213 ? -12.009 0.634 17.757 1.00 87.75 213 VAL A N 1
ATOM 1608 C CA . VAL A 1 213 ? -11.723 1.686 18.748 1.00 87.75 213 VAL A CA 1
ATOM 1609 C C . VAL A 1 213 ? -12.535 2.951 18.480 1.00 87.75 213 VAL A C 1
ATOM 1611 O O . VAL A 1 213 ? -13.014 3.200 17.3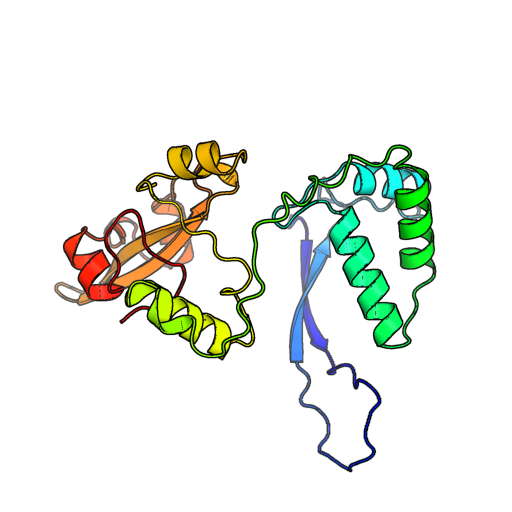79 1.00 87.75 213 VAL A O 1
ATOM 1614 N N . SER A 1 214 ? -12.678 3.808 19.493 1.00 88.50 214 SER A N 1
ATOM 1615 C CA . SER A 1 214 ? -13.252 5.143 19.289 1.00 88.50 214 SER A CA 1
ATOM 1616 C C . SER A 1 214 ? -12.312 6.007 18.447 1.00 88.50 214 SER A C 1
ATOM 1618 O O . SER A 1 214 ? -11.112 6.052 18.721 1.00 88.50 214 SER A O 1
ATOM 1620 N N . LYS A 1 215 ? -12.858 6.776 17.494 1.00 86.00 215 LYS A N 1
ATOM 1621 C CA . LYS A 1 215 ? -12.086 7.723 16.665 1.00 86.00 215 LYS A CA 1
ATOM 1622 C C . LYS A 1 215 ? -11.237 8.693 17.495 1.00 86.00 215 LYS A C 1
ATOM 1624 O O . LYS A 1 215 ? -10.146 9.047 17.081 1.00 86.00 215 LYS A O 1
ATOM 1629 N N . ASN A 1 216 ? -11.698 9.067 18.694 1.00 92.06 216 ASN A N 1
ATOM 1630 C CA . ASN A 1 216 ? -10.995 9.999 19.584 1.00 92.06 216 ASN A CA 1
ATOM 1631 C C . ASN A 1 216 ? -9.718 9.386 20.191 1.00 92.06 216 ASN A C 1
ATOM 1633 O O . ASN A 1 216 ? -8.922 10.091 20.809 1.00 92.06 216 ASN A O 1
ATOM 1637 N N . LYS A 1 217 ? -9.536 8.066 20.057 1.00 89.88 217 LYS A N 1
ATOM 1638 C CA . LYS A 1 217 ? -8.308 7.369 20.443 1.00 89.88 217 LYS A CA 1
ATOM 1639 C C . LYS A 1 217 ? -7.267 7.366 19.330 1.00 89.88 217 LYS A C 1
ATOM 1641 O O . LYS A 1 217 ? -6.123 7.057 19.636 1.00 89.88 217 LYS A O 1
ATOM 1646 N N . ILE A 1 218 ? -7.638 7.691 18.092 1.00 89.06 218 ILE A N 1
ATOM 1647 C CA . ILE A 1 218 ? -6.732 7.700 16.945 1.00 89.06 218 ILE A CA 1
ATOM 1648 C C . ILE A 1 218 ? -6.332 9.138 16.639 1.00 89.06 218 ILE A C 1
ATOM 1650 O O . ILE A 1 218 ? -7.183 10.015 16.502 1.00 89.06 218 ILE A O 1
ATOM 1654 N N . LYS A 1 219 ? -5.033 9.374 16.491 1.00 92.81 219 LYS A N 1
ATOM 1655 C CA . LYS A 1 219 ? -4.494 10.636 15.974 1.00 92.81 219 LYS A CA 1
ATOM 1656 C C . LYS A 1 219 ? -3.317 10.353 15.051 1.00 92.81 219 LYS A C 1
ATOM 1658 O O . LYS A 1 219 ? -2.653 9.335 15.218 1.00 92.81 219 LYS A O 1
ATOM 1663 N N . SER A 1 220 ? -3.043 11.235 14.099 1.00 90.38 220 SER A N 1
ATOM 1664 C CA . SER A 1 220 ? -1.784 11.172 13.351 1.00 90.38 220 SER A CA 1
ATOM 1665 C C . SER A 1 220 ? -0.606 11.365 14.309 1.00 90.38 220 SER A C 1
ATOM 1667 O O . SER A 1 220 ? -0.700 12.146 15.262 1.00 90.38 220 SER A O 1
ATOM 1669 N N . ALA A 1 221 ? 0.475 10.620 14.090 1.00 89.69 221 ALA A N 1
ATOM 1670 C CA . ALA A 1 221 ? 1.712 10.786 14.842 1.00 89.69 221 ALA A CA 1
ATOM 1671 C C . ALA A 1 221 ? 2.357 12.144 14.506 1.00 89.69 221 ALA A C 1
ATOM 1673 O O . ALA A 1 221 ? 2.244 12.627 13.378 1.00 89.69 221 ALA A O 1
ATOM 1674 N N . SER A 1 222 ? 3.018 12.773 15.482 1.00 92.00 222 SER A N 1
ATOM 1675 C CA . SER A 1 222 ? 3.854 13.953 15.220 1.00 92.00 222 SER A CA 1
ATOM 1676 C C . SER A 1 222 ? 5.117 13.553 14.451 1.00 92.00 222 SER A C 1
ATOM 1678 O O . SER A 1 222 ? 5.482 12.380 14.447 1.00 92.00 222 SER A O 1
ATOM 1680 N N . ALA A 1 223 ? 5.815 14.512 13.835 1.00 88.75 223 ALA A N 1
ATOM 1681 C CA . ALA A 1 223 ? 7.068 14.234 13.125 1.00 88.75 223 ALA A CA 1
ATOM 1682 C C . ALA A 1 223 ? 8.111 13.538 14.022 1.00 88.75 223 ALA A C 1
ATOM 1684 O O . ALA A 1 223 ? 8.718 12.557 13.597 1.00 88.75 223 ALA A O 1
ATOM 1685 N N . ASP A 1 224 ? 8.240 13.977 15.277 1.00 90.88 224 ASP A N 1
ATOM 1686 C CA . ASP A 1 224 ? 9.143 13.356 16.255 1.00 90.88 224 ASP A CA 1
ATOM 1687 C C . ASP A 1 224 ? 8.737 11.915 16.577 1.00 90.88 224 ASP A C 1
ATOM 1689 O O . ASP A 1 224 ? 9.585 11.030 16.650 1.00 90.88 224 ASP A O 1
ATOM 1693 N N . ALA A 1 225 ? 7.434 11.656 16.724 1.00 88.62 225 ALA A N 1
ATOM 1694 C CA . ALA A 1 225 ? 6.926 10.313 16.979 1.00 88.62 225 ALA A CA 1
ATOM 1695 C C . ALA A 1 225 ? 7.111 9.397 15.760 1.00 88.62 225 ALA A C 1
ATOM 1697 O O . ALA A 1 225 ? 7.523 8.254 15.914 1.00 88.62 225 ALA A O 1
ATOM 1698 N N . VAL A 1 226 ? 6.872 9.897 14.540 1.00 87.38 226 VAL A N 1
ATOM 1699 C CA . VAL A 1 226 ? 7.163 9.168 13.292 1.00 87.38 226 VAL A CA 1
ATOM 1700 C C . VAL A 1 226 ? 8.628 8.750 13.259 1.00 87.38 226 VAL A C 1
ATOM 1702 O O . VAL A 1 226 ? 8.916 7.577 13.024 1.00 87.38 226 VAL A O 1
ATOM 1705 N N . PHE A 1 227 ? 9.544 9.680 13.535 1.00 87.50 227 PHE A N 1
ATOM 1706 C CA . PHE A 1 227 ? 10.969 9.381 13.561 1.00 87.50 227 PHE A CA 1
ATOM 1707 C C . PHE A 1 227 ? 11.313 8.364 14.651 1.00 87.50 227 PHE A C 1
ATOM 1709 O O . PHE A 1 227 ? 11.968 7.374 14.353 1.00 87.50 227 PHE A O 1
ATOM 1716 N N . ALA A 1 228 ? 10.797 8.537 15.870 1.00 88.62 228 ALA A N 1
ATOM 1717 C CA . ALA A 1 228 ? 11.031 7.609 16.974 1.00 88.62 228 ALA A CA 1
ATOM 1718 C C . ALA A 1 228 ? 10.506 6.186 16.705 1.00 88.62 228 ALA A C 1
ATOM 1720 O O . ALA A 1 228 ? 11.096 5.224 17.181 1.00 88.62 228 ALA A O 1
ATOM 1721 N N . TYR A 1 229 ? 9.406 6.038 15.959 1.00 87.44 229 TYR A N 1
ATOM 1722 C CA . TYR A 1 229 ? 8.824 4.727 15.648 1.00 87.44 229 TYR A CA 1
ATOM 1723 C C . TYR A 1 229 ? 9.417 4.051 14.417 1.00 87.44 229 TYR A C 1
ATOM 1725 O O . TYR A 1 229 ? 9.338 2.836 14.297 1.00 87.44 229 TYR A O 1
ATOM 1733 N N . THR A 1 230 ? 9.913 4.820 13.451 1.00 86.12 230 THR A N 1
ATOM 1734 C CA . THR A 1 230 ? 10.257 4.280 12.124 1.00 86.12 230 THR A CA 1
ATOM 1735 C C . THR A 1 230 ? 11.728 4.470 11.767 1.00 86.12 230 THR A C 1
ATOM 1737 O O . THR A 1 230 ? 12.258 3.767 10.906 1.00 86.12 230 THR A O 1
ATOM 1740 N N . GLY A 1 231 ? 12.398 5.433 12.399 1.00 86.56 231 GLY A N 1
ATOM 1741 C CA . GLY A 1 231 ? 13.699 5.948 11.985 1.00 86.56 231 GLY A CA 1
ATOM 1742 C C . GLY A 1 231 ? 13.668 6.718 10.660 1.00 86.56 231 GLY A C 1
ATOM 1743 O O . GLY A 1 231 ? 14.729 6.988 10.102 1.00 86.56 231 GLY A O 1
ATOM 1744 N N . TYR A 1 232 ? 12.483 7.057 10.137 1.00 85.62 232 TYR A N 1
ATOM 1745 C CA . TYR A 1 232 ? 12.294 7.884 8.944 1.00 85.62 232 TYR A CA 1
ATOM 1746 C C . TYR A 1 232 ? 11.827 9.291 9.309 1.00 85.62 232 TYR A C 1
ATOM 1748 O O . TYR A 1 232 ? 11.075 9.493 10.263 1.00 85.62 232 TYR A O 1
ATOM 1756 N N . ARG A 1 233 ? 12.220 10.283 8.506 1.00 83.62 233 ARG A N 1
ATOM 1757 C CA . ARG A 1 233 ? 11.649 11.632 8.601 1.00 83.62 233 ARG A CA 1
ATOM 1758 C C . ARG A 1 233 ? 10.252 11.656 7.976 1.00 83.62 233 ARG A C 1
ATOM 1760 O O . ARG A 1 233 ? 9.985 10.968 6.989 1.00 83.62 233 ARG A O 1
ATOM 1767 N N . ALA A 1 234 ? 9.360 12.467 8.546 1.00 78.88 234 ALA A N 1
ATOM 1768 C CA . ALA A 1 234 ? 8.029 12.684 7.986 1.00 78.88 234 ALA A CA 1
ATOM 1769 C C . ALA A 1 234 ? 8.122 13.168 6.525 1.00 78.88 234 ALA A C 1
ATOM 1771 O O . ALA A 1 234 ? 8.982 13.981 6.198 1.00 78.88 234 ALA A O 1
ATOM 1772 N N . GLY A 1 235 ? 7.250 12.645 5.657 1.00 71.62 235 GLY A N 1
ATOM 1773 C CA . GLY A 1 235 ? 7.280 12.896 4.208 1.00 71.62 235 GLY A CA 1
ATOM 1774 C C . GLY A 1 235 ? 8.133 11.909 3.399 1.00 71.62 235 GLY A C 1
ATOM 1775 O O . GLY A 1 235 ? 8.014 11.881 2.183 1.00 71.62 235 GLY A O 1
ATOM 1776 N N . GLY A 1 236 ? 8.937 11.058 4.050 1.00 78.19 236 GLY A N 1
ATOM 1777 C CA . GLY A 1 236 ? 9.777 10.055 3.379 1.00 78.19 236 GLY A CA 1
ATOM 1778 C C . GLY A 1 236 ? 9.732 8.677 4.033 1.00 78.19 236 GLY A C 1
ATOM 1779 O O . GLY A 1 236 ? 10.715 7.947 3.982 1.00 78.19 236 GLY A O 1
ATOM 1780 N N . VAL A 1 237 ? 8.635 8.338 4.713 1.00 83.56 237 VAL A N 1
ATOM 1781 C CA . VAL A 1 237 ? 8.517 7.083 5.469 1.00 83.56 237 VAL A CA 1
ATOM 1782 C C . VAL A 1 237 ? 8.386 5.898 4.508 1.00 83.56 237 VAL A C 1
ATOM 1784 O O . VAL A 1 237 ? 7.430 5.816 3.734 1.00 83.56 237 VAL A O 1
ATOM 1787 N N . GLY A 1 238 ? 9.335 4.962 4.573 1.00 84.50 238 GLY A N 1
ATOM 1788 C CA . GLY A 1 238 ? 9.272 3.705 3.826 1.00 84.50 238 GLY A CA 1
ATOM 1789 C C . GLY A 1 238 ? 8.134 2.785 4.304 1.00 84.50 238 GLY A C 1
ATOM 1790 O O . GLY A 1 238 ? 7.576 2.995 5.380 1.00 84.50 238 GLY A O 1
ATOM 1791 N N . PRO A 1 239 ? 7.757 1.755 3.528 1.00 84.69 239 PRO A N 1
ATOM 1792 C CA . PRO A 1 239 ? 6.681 0.834 3.906 1.00 84.69 239 PRO A CA 1
ATOM 1793 C C . PRO A 1 239 ? 7.085 -0.182 4.992 1.00 84.69 239 PRO A C 1
ATOM 1795 O O . PRO A 1 239 ? 6.214 -0.808 5.595 1.00 84.69 239 PRO A O 1
ATOM 1798 N N . CYS A 1 240 ? 8.385 -0.379 5.235 1.00 87.06 240 CYS A N 1
ATOM 1799 C CA . CYS A 1 240 ? 8.922 -1.327 6.212 1.00 87.06 240 CYS A CA 1
ATOM 1800 C C . CYS A 1 240 ? 10.340 -0.922 6.671 1.00 87.06 240 CYS A C 1
ATOM 1802 O O . CYS A 1 240 ? 10.820 0.166 6.349 1.00 87.06 240 CYS A O 1
ATOM 1804 N N . GLY A 1 241 ? 11.009 -1.786 7.448 1.00 83.88 241 GLY A N 1
ATOM 1805 C CA . GLY A 1 241 ? 12.356 -1.512 7.970 1.00 83.88 241 GLY A CA 1
ATOM 1806 C C . GLY A 1 241 ? 12.376 -0.502 9.122 1.00 83.88 241 GLY A C 1
ATOM 1807 O O . GLY A 1 241 ? 13.290 0.319 9.222 1.00 83.88 241 GLY A O 1
ATOM 1808 N N . PHE A 1 242 ? 11.335 -0.517 9.954 1.00 87.38 242 PHE A N 1
ATOM 1809 C CA . PHE A 1 242 ? 11.217 0.351 11.128 1.00 87.38 242 PHE A CA 1
ATOM 1810 C C . PHE A 1 242 ? 12.186 -0.067 12.242 1.00 87.38 242 PHE A C 1
ATOM 1812 O O . PHE A 1 242 ? 12.692 -1.189 12.220 1.00 87.38 242 PHE A O 1
ATOM 1819 N N . GLN A 1 243 ? 12.485 0.870 13.146 1.00 74.56 243 GLN A N 1
ATOM 1820 C CA . GLN A 1 243 ? 13.381 0.659 14.289 1.00 74.56 243 GLN A CA 1
ATOM 1821 C C . GLN A 1 243 ? 12.709 -0.141 15.407 1.00 74.56 243 GLN A C 1
ATOM 1823 O O . GLN A 1 243 ? 11.462 -0.078 15.516 1.00 74.56 243 GLN A O 1
#

Mean predicted aligned error: 18.22 Å

InterPro domains:
  IPR006840 Glutathione-specific gamma-glutamylcyclotransferase [PF04752] (27-102)
  IPR007214 YbaK/aminoacyl-tRNA synthetase-associated domain [PF04073] (155-242)
  IPR036754 YbaK/aminoacyl-tRNA synthetase-associated domain superfamily [G3DSA:3.90.960.10] (132-243)
  IPR036754 YbaK/aminoacyl-tRNA synthetase-associated domain superfamily [SSF55826] (144-242)

Foldseek 3Di:
DDQWDKDWDFAQDLDQPDDDDDDDRGRTDTDIDIGGDPPHPPQAADPVRPGDDLLVVLVCQLPDADLVGRSLVVLVVVQVVCVSSVNHDPSSVSSNVSNVVVPPDDDPDPPPPPDDDDPPDPPVLVPDDPLVSLLQVVCVVVVHHCPVVDDDDPDDQLALVSVCVVVVHDQQSDKDWFWKWFDDDDPDTDIDTDIGRRPDDDDLCVVCVVVVHDSVRIDTDDQVRLCVFAVDGRSDGDPDSRD

Nearest PDB structures (foldseek):
  8do0-assembly1_A  TM=1.403E-01  e=4.341E+00  Homo sapiens
  8dnv-assembly1_A  TM=1.251E-01  e=6.183E+00  Homo sapiens

Radius of gyration: 23.03 Å; Cα contacts (8 Å, |Δi|>4): 278; chains: 1; bounding box: 56×54×64 Å

Organism: NCBI:txid3111310

Solvent-accessible surface area (backbone atoms only — not comparable to full-atom values): 14898 Å² total; per-residue (Å²): 133,70,50,45,48,78,43,81,42,77,38,69,74,81,79,71,91,82,74,99,65,98,68,76,85,74,76,61,43,79,41,81,45,75,43,69,28,88,82,16,95,88,42,67,63,43,95,86,66,75,42,60,56,60,70,59,51,17,56,48,36,66,71,38,67,52,99,92,42,51,40,49,57,54,50,51,52,51,47,52,49,29,53,75,66,74,54,74,48,72,67,58,51,52,35,46,55,49,27,57,70,66,61,82,66,85,73,77,69,78,77,76,73,89,77,71,79,83,75,86,62,102,62,71,71,77,78,51,60,70,50,55,44,35,26,43,52,52,35,42,78,68,79,36,84,54,70,94,73,64,81,90,68,97,65,89,55,63,43,39,58,56,43,13,62,78,67,76,50,57,29,60,77,30,75,40,51,42,51,30,30,41,54,46,86,93,83,47,70,45,80,44,83,46,81,40,39,41,73,58,79,83,56,56,62,59,52,16,60,75,68,74,47,63,45,89,34,51,43,75,48,51,57,69,52,39,26,73,54,32,60,27,57,73,60,63,42,66,95,52,31,56,103

Sequence (243 aa):
PTRYCRRVVDIEKLETDGSGGALSSPTPIQALLYSGTKSNPNFWWGDDGSGLDLEEASRIIATAKGPSGPNVEYLRNLHGFLKRVNRLDNHVTTLLDLVEKQTVAPLPLPQENSACAAVDDADATSSFPEPVIRCIAAARAKDVDISSRMRVFEEALPTADAAAEKLGISTAQITNSLIFEIKFGKTTRRPILVCAPGDRRVDVKKLAALLGVSKNKIKSASADAVFAYTGYRAGGVGPCGFQ